Protein AF-B1INL5-F1 (afdb_monomer_lite)

Structure (mmCIF, N/CA/C/O backbone):
data_AF-B1INL5-F1
#
_entry.id   AF-B1INL5-F1
#
loop_
_atom_site.group_PDB
_atom_site.id
_atom_site.type_symbol
_atom_site.label_atom_id
_atom_site.label_alt_id
_atom_site.label_comp_id
_atom_site.label_asym_id
_atom_site.label_entity_id
_atom_site.label_seq_id
_atom_site.pdbx_PDB_ins_code
_atom_site.Cartn_x
_atom_site.Cartn_y
_atom_site.Cartn_z
_atom_site.occupancy
_atom_site.B_iso_or_equiv
_atom_site.auth_seq_id
_atom_site.auth_comp_id
_atom_site.auth_asym_id
_atom_site.auth_atom_id
_atom_site.pdbx_PDB_model_num
ATOM 1 N N . MET A 1 1 ? -2.902 16.088 27.909 1.00 51.88 1 MET A N 1
ATOM 2 C CA . MET A 1 1 ? -2.556 15.223 29.059 1.00 51.88 1 MET A CA 1
ATOM 3 C C . MET A 1 1 ? -3.848 14.544 29.491 1.00 51.88 1 MET A C 1
ATOM 5 O O . MET A 1 1 ? -4.857 15.236 29.520 1.00 51.88 1 MET A O 1
ATOM 9 N N . LEU A 1 2 ? -3.865 13.225 29.703 1.00 62.09 2 LEU A N 1
ATOM 10 C CA . LEU A 1 2 ? -5.078 12.520 30.146 1.00 62.09 2 LEU A CA 1
ATOM 11 C C . LEU A 1 2 ? -5.473 13.025 31.541 1.00 62.09 2 LEU A C 1
ATOM 13 O O . LEU A 1 2 ? -4.634 13.053 32.436 1.00 62.09 2 LEU A O 1
ATOM 17 N N . GLU A 1 3 ? -6.723 13.448 31.720 1.00 76.69 3 GLU A N 1
ATOM 18 C CA . GLU A 1 3 ? -7.242 13.855 33.031 1.00 76.69 3 GLU A CA 1
ATOM 19 C C . GLU A 1 3 ? -7.276 12.652 33.993 1.00 76.69 3 GLU A C 1
ATOM 21 O O . GLU A 1 3 ? -7.579 11.534 33.572 1.00 76.69 3 GLU A O 1
ATOM 26 N N . GLY A 1 4 ? -7.015 12.868 35.290 1.00 75.94 4 GLY A N 1
ATOM 27 C CA . GLY A 1 4 ? -6.886 11.784 36.283 1.00 75.94 4 GLY A CA 1
ATOM 28 C C . GLY A 1 4 ? -8.079 10.817 36.323 1.00 75.94 4 GLY A C 1
ATOM 29 O O . GLY A 1 4 ? -7.891 9.604 36.299 1.00 75.94 4 GLY A O 1
ATOM 30 N N . LYS A 1 5 ? -9.311 11.340 36.236 1.00 77.94 5 LYS A N 1
ATOM 31 C CA . LYS A 1 5 ? -10.542 10.526 36.197 1.00 77.94 5 LYS A CA 1
ATOM 32 C C . LYS A 1 5 ? -10.656 9.643 34.950 1.00 77.94 5 LYS A C 1
ATOM 34 O O . LYS A 1 5 ? -11.259 8.575 34.997 1.00 77.94 5 LYS A O 1
ATOM 39 N N . VAL A 1 6 ? -10.106 10.081 33.816 1.00 81.44 6 VAL A N 1
ATOM 40 C CA . VAL A 1 6 ? -10.092 9.282 32.580 1.00 81.44 6 VAL A CA 1
ATOM 41 C C . VAL A 1 6 ? -9.088 8.141 32.713 1.00 81.44 6 VAL A C 1
ATOM 43 O O . VAL A 1 6 ? -9.384 7.021 32.307 1.00 81.44 6 VAL A O 1
ATOM 46 N N . LEU A 1 7 ? -7.926 8.403 33.318 1.00 81.94 7 LEU A N 1
ATOM 47 C CA . LEU A 1 7 ? -6.900 7.385 33.535 1.00 81.94 7 LEU A CA 1
ATOM 48 C C . LEU A 1 7 ? -7.406 6.256 34.443 1.00 81.94 7 LEU A C 1
ATOM 50 O O . LEU A 1 7 ? -7.228 5.089 34.107 1.00 81.94 7 LEU A O 1
ATOM 54 N N . GLU A 1 8 ? -8.092 6.593 35.538 1.00 84.44 8 GLU A N 1
ATOM 55 C CA . GLU A 1 8 ? -8.712 5.612 36.442 1.00 84.44 8 GLU A CA 1
ATOM 56 C C . GLU A 1 8 ? -9.705 4.705 35.707 1.00 84.44 8 GLU A C 1
ATOM 58 O O . GLU A 1 8 ? -9.645 3.483 35.837 1.00 84.44 8 GLU A O 1
ATOM 63 N N . LYS A 1 9 ? -10.572 5.289 34.867 1.00 84.12 9 LYS A N 1
ATOM 64 C CA . LYS A 1 9 ? -11.543 4.527 34.068 1.00 84.12 9 LYS A CA 1
ATOM 65 C C . LYS A 1 9 ? -10.888 3.593 33.046 1.00 84.12 9 LYS A C 1
ATOM 67 O O . LYS A 1 9 ? -11.460 2.557 32.713 1.00 84.12 9 LYS A O 1
ATOM 72 N N . LEU A 1 10 ? -9.726 3.969 32.513 1.00 87.94 10 LEU A N 1
ATOM 73 C CA . LEU A 1 10 ? -9.021 3.190 31.495 1.00 87.94 10 LEU A CA 1
ATOM 74 C C . LEU A 1 10 ? -8.056 2.161 32.080 1.00 87.94 10 LEU A C 1
ATOM 76 O O . LEU A 1 10 ? -7.690 1.234 31.365 1.00 87.94 10 LEU A O 1
ATOM 80 N N . TYR A 1 11 ? -7.652 2.296 33.344 1.00 87.12 11 TYR A N 1
ATOM 81 C CA . TYR A 1 11 ? -6.527 1.564 33.932 1.00 87.12 11 TYR A CA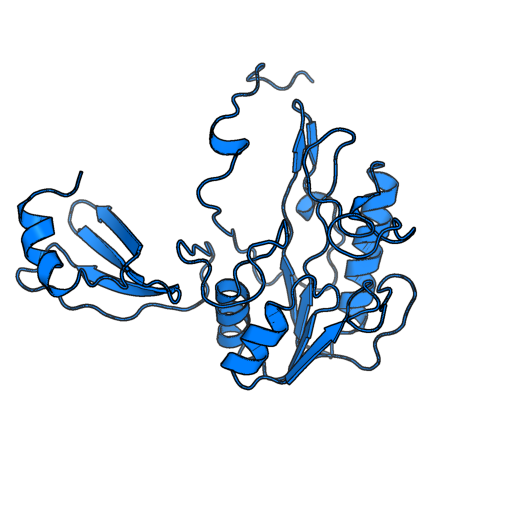 1
ATOM 82 C C . TYR A 1 11 ? -6.583 0.045 33.710 1.00 87.12 11 TYR A C 1
ATOM 84 O O . TYR A 1 11 ? -5.591 -0.551 33.300 1.00 87.12 11 TYR A O 1
ATOM 92 N N . SER A 1 12 ? -7.752 -0.578 33.885 1.00 85.31 12 SER A N 1
ATOM 93 C CA . SER A 1 12 ? -7.943 -2.024 33.680 1.00 85.31 12 SER A CA 1
ATOM 94 C C . SER A 1 12 ? -7.783 -2.487 32.225 1.00 85.31 12 SER A C 1
ATOM 96 O O . SER A 1 12 ? -7.596 -3.677 31.978 1.00 85.31 12 SER A O 1
ATOM 98 N N . TYR A 1 13 ? -7.837 -1.565 31.264 1.00 84.62 13 TYR A N 1
ATOM 99 C CA . TYR A 1 13 ? -7.710 -1.821 29.828 1.00 84.62 13 TYR A CA 1
ATOM 100 C C . TYR A 1 13 ? -6.319 -1.472 29.279 1.00 84.62 13 TYR A C 1
ATOM 102 O O . TYR A 1 13 ? -5.958 -1.915 28.185 1.00 84.62 13 TYR A O 1
ATOM 110 N N . LEU A 1 14 ? -5.517 -0.705 30.026 1.00 84.94 14 LEU A N 1
ATOM 111 C CA . LEU A 1 14 ? -4.169 -0.287 29.636 1.00 84.94 14 LEU A CA 1
ATOM 112 C C . LEU A 1 14 ? -3.147 -1.394 29.908 1.00 84.94 14 LEU A C 1
ATOM 114 O O . LEU A 1 14 ? -2.331 -1.333 30.825 1.00 84.94 14 LEU A O 1
ATOM 118 N N . THR A 1 15 ? -3.196 -2.433 29.080 1.00 85.44 15 THR A N 1
ATOM 119 C CA . THR A 1 15 ? -2.187 -3.497 29.076 1.00 85.44 15 THR A CA 1
ATOM 120 C C . THR A 1 15 ? -0.907 -3.047 28.364 1.00 85.44 15 THR A C 1
ATOM 122 O O . THR A 1 15 ? -0.915 -2.086 27.595 1.00 85.44 15 THR A O 1
ATOM 125 N N . LYS A 1 16 ? 0.193 -3.798 28.538 1.00 79.88 16 LYS A N 1
ATOM 126 C CA . LYS A 1 16 ? 1.457 -3.579 27.801 1.00 79.88 16 LYS A CA 1
ATOM 127 C C . LYS A 1 16 ? 1.313 -3.681 26.276 1.00 79.88 16 LYS A C 1
ATOM 129 O O . LYS A 1 16 ? 2.222 -3.283 25.555 1.00 79.88 16 LYS A O 1
ATOM 134 N N . ASP A 1 17 ? 0.202 -4.234 25.793 1.00 89.50 17 ASP A N 1
ATOM 135 C CA . ASP A 1 17 ? -0.059 -4.390 24.369 1.00 89.50 17 ASP A CA 1
ATOM 136 C C . ASP A 1 17 ? -0.747 -3.172 23.746 1.00 89.50 17 ASP A C 1
ATOM 138 O O . ASP A 1 17 ? -0.731 -3.066 22.519 1.00 89.50 17 ASP A O 1
ATOM 142 N N . ILE A 1 18 ? -1.323 -2.259 24.541 1.00 92.12 18 ILE A N 1
ATOM 143 C CA . ILE A 1 18 ? -1.895 -0.999 24.047 1.00 92.12 18 ILE A CA 1
ATOM 144 C C . ILE A 1 18 ? -0.766 -0.003 23.799 1.00 92.12 18 ILE A C 1
ATOM 146 O O . ILE A 1 18 ? -0.027 0.352 24.713 1.00 92.12 18 ILE A O 1
ATOM 150 N N . ILE A 1 19 ? -0.643 0.454 22.553 1.00 91.38 19 ILE A N 1
ATOM 151 C CA . ILE A 1 19 ? 0.441 1.349 22.124 1.00 91.38 19 ILE A CA 1
ATOM 152 C C . ILE A 1 19 ? -0.048 2.743 21.735 1.00 91.38 19 ILE A C 1
ATOM 154 O O . ILE A 1 19 ? 0.769 3.644 21.561 1.00 91.38 19 ILE A O 1
ATOM 158 N N . ASN A 1 20 ? -1.360 2.924 21.586 1.00 92.06 20 ASN A N 1
ATOM 159 C CA . ASN A 1 20 ? -1.961 4.210 21.267 1.00 92.06 20 ASN A CA 1
ATOM 160 C C . ASN A 1 20 ? -3.329 4.361 21.937 1.00 92.06 20 ASN A C 1
ATOM 162 O O . ASN A 1 20 ? -4.107 3.407 22.024 1.00 92.06 20 ASN A O 1
ATOM 166 N N . ILE A 1 21 ? -3.587 5.581 22.404 1.00 92.25 21 ILE A N 1
ATOM 167 C CA . ILE A 1 21 ? -4.835 6.020 23.020 1.00 92.25 21 ILE A CA 1
ATOM 168 C C . ILE A 1 21 ? -5.212 7.322 22.321 1.00 92.25 21 ILE A C 1
ATOM 170 O O . ILE A 1 21 ? -4.536 8.335 22.497 1.00 92.25 21 ILE A O 1
ATOM 174 N N . ASP A 1 22 ? -6.289 7.296 21.548 1.00 90.88 22 ASP A N 1
ATOM 175 C CA . ASP A 1 22 ? -6.850 8.486 20.913 1.00 90.88 22 ASP A CA 1
ATOM 176 C C . ASP A 1 22 ? -8.172 8.844 21.593 1.00 90.88 22 ASP A C 1
ATOM 178 O O . ASP A 1 22 ? -9.023 7.977 21.799 1.00 90.88 22 ASP A O 1
ATOM 182 N N . ILE A 1 23 ? -8.343 10.109 21.973 1.00 91.12 23 ILE A N 1
ATOM 183 C CA . ILE A 1 23 ? -9.573 10.600 22.599 1.00 91.12 23 ILE A CA 1
ATOM 184 C C . ILE A 1 23 ? -10.181 11.666 21.710 1.00 91.12 23 ILE A C 1
ATOM 186 O O . ILE A 1 23 ? -9.558 12.689 21.428 1.00 91.12 23 ILE A O 1
ATOM 190 N N . LYS A 1 24 ? -11.440 11.447 21.344 1.00 90.25 24 LYS A N 1
ATOM 191 C CA . LYS A 1 24 ? -12.227 12.376 20.539 1.00 90.25 24 LYS A CA 1
ATOM 192 C C . LYS A 1 24 ? -13.332 12.960 21.395 1.00 90.25 24 LYS A C 1
ATOM 194 O O . LYS A 1 24 ? -14.191 12.232 21.890 1.00 90.25 24 LYS A O 1
ATOM 199 N N . ASP A 1 25 ? -13.283 14.271 21.585 1.00 90.44 25 ASP A N 1
ATOM 200 C CA . ASP A 1 25 ? -14.282 15.015 22.339 1.00 90.44 25 ASP A CA 1
ATOM 201 C C . ASP A 1 25 ? -15.229 15.729 21.372 1.00 90.44 25 ASP A C 1
ATOM 203 O O . ASP A 1 25 ? -14.822 16.602 20.607 1.00 90.44 25 ASP A O 1
ATOM 207 N N . TYR A 1 26 ? -16.493 15.323 21.393 1.00 89.88 26 TYR A N 1
ATOM 208 C CA . TYR A 1 26 ? -17.575 15.901 20.598 1.00 89.88 26 TYR A CA 1
ATOM 209 C C . TYR A 1 26 ? -18.497 16.774 21.468 1.00 89.88 26 TYR A C 1
ATOM 211 O O . TYR A 1 26 ? -19.654 17.019 21.117 1.00 89.88 26 TYR A O 1
ATOM 219 N N . GLY A 1 27 ? -18.034 17.191 22.650 1.00 88.56 27 GLY A N 1
ATOM 220 C CA . GLY A 1 27 ? -18.779 17.978 23.629 1.00 88.56 27 GLY A CA 1
ATOM 221 C C . GLY A 1 27 ? -19.768 17.140 24.438 1.00 88.56 27 GLY A C 1
ATOM 222 O O . GLY A 1 27 ? -19.611 16.982 25.643 1.00 88.56 27 GLY A O 1
ATOM 223 N N . ARG A 1 28 ? -20.801 16.580 23.789 1.00 88.12 28 ARG A N 1
ATOM 224 C CA . ARG A 1 28 ? -21.813 15.725 24.458 1.00 88.12 28 ARG A CA 1
ATOM 225 C C . ARG A 1 28 ? -21.389 14.266 24.595 1.00 88.12 28 ARG A C 1
ATOM 227 O O . ARG A 1 28 ? -21.970 13.533 25.386 1.00 88.12 28 ARG A O 1
ATOM 234 N N . LYS A 1 29 ? -20.418 13.846 23.789 1.00 90.44 29 LYS A N 1
ATOM 235 C CA . LYS A 1 29 ? -19.875 12.492 23.757 1.00 90.44 29 LYS A CA 1
ATOM 236 C C . LYS A 1 29 ? -18.363 12.583 23.718 1.00 90.44 29 LYS A C 1
ATOM 238 O O . LYS A 1 29 ? -17.818 13.399 22.980 1.00 90.44 29 LYS A O 1
ATOM 243 N N . LYS A 1 30 ? -17.699 11.720 24.473 1.00 92.25 30 LYS A N 1
ATOM 244 C CA . LYS A 1 30 ? -16.247 11.616 24.503 1.00 92.25 30 LYS A CA 1
ATOM 245 C C . LYS A 1 30 ? -15.887 10.165 24.252 1.00 92.25 30 LYS A C 1
ATOM 247 O O . LYS A 1 30 ? -16.224 9.297 25.048 1.00 92.25 30 LYS A O 1
ATOM 252 N N . GLU A 1 31 ? -15.260 9.893 23.122 1.00 94.25 31 GLU A N 1
ATOM 253 C CA . GLU A 1 31 ? -14.873 8.543 22.726 1.00 94.25 31 GLU A CA 1
ATOM 254 C C . GLU A 1 31 ? -13.392 8.324 22.994 1.00 94.25 31 GLU A C 1
ATOM 256 O O . GLU A 1 31 ? -12.579 9.240 22.864 1.00 94.25 31 GLU A O 1
ATOM 261 N N . VAL A 1 32 ? -13.048 7.091 23.340 1.00 93.88 32 VAL A N 1
ATOM 262 C CA . VAL A 1 32 ? -11.670 6.620 23.444 1.00 93.88 32 VAL A CA 1
ATOM 263 C C . VAL A 1 32 ? -11.465 5.482 22.459 1.00 93.88 32 VAL A C 1
ATOM 265 O O . VAL A 1 32 ? -12.274 4.557 22.390 1.00 93.88 32 VAL A O 1
ATOM 268 N N . ILE A 1 33 ? -10.377 5.546 21.704 1.00 93.69 33 ILE A N 1
ATOM 269 C CA . ILE A 1 33 ? -9.904 4.472 20.841 1.00 93.69 33 ILE A CA 1
ATOM 270 C C . ILE A 1 33 ? -8.592 3.963 21.423 1.00 93.69 33 ILE A C 1
ATOM 272 O O . ILE A 1 33 ? -7.622 4.710 21.540 1.00 93.69 33 ILE A O 1
ATOM 276 N N . LEU A 1 34 ? -8.570 2.682 21.774 1.00 94.31 34 LEU A N 1
ATOM 277 C CA . LEU A 1 34 ? -7.360 1.963 22.152 1.00 94.31 34 LEU A CA 1
ATOM 278 C C . LEU A 1 34 ? -6.885 1.151 20.951 1.00 94.31 34 LEU A C 1
ATOM 280 O O . LEU A 1 34 ? -7.674 0.406 20.369 1.00 94.31 34 LEU A O 1
ATOM 284 N N . GLU A 1 35 ? -5.610 1.267 20.595 1.00 93.69 35 GLU A N 1
ATOM 285 C CA . GLU A 1 35 ? -4.990 0.461 19.541 1.00 93.69 35 GLU A CA 1
ATOM 286 C C . GLU A 1 35 ? -3.855 -0.381 20.124 1.00 93.69 35 GLU A C 1
ATOM 288 O O . GLU A 1 35 ? -2.957 0.129 20.805 1.00 93.69 35 GLU A O 1
ATOM 293 N N . ASN A 1 36 ? -3.907 -1.689 19.867 1.00 93.00 36 ASN A N 1
ATOM 294 C CA . ASN A 1 36 ? -2.878 -2.616 20.321 1.00 93.00 36 ASN A CA 1
ATOM 295 C C . ASN A 1 36 ? -1.713 -2.724 19.318 1.00 93.00 36 ASN A C 1
ATOM 297 O O . ASN A 1 36 ? -1.802 -2.291 18.170 1.00 93.00 36 ASN A O 1
ATOM 301 N N . LYS A 1 37 ? -0.615 -3.372 19.718 1.00 91.06 37 LYS A N 1
ATOM 302 C CA . LYS A 1 37 ? 0.564 -3.621 18.862 1.00 91.06 37 LYS A CA 1
ATOM 303 C C . LYS A 1 37 ? 0.267 -4.375 17.556 1.00 91.06 37 LYS A C 1
ATOM 305 O O . LYS A 1 37 ? 1.048 -4.300 16.609 1.00 91.06 37 LYS A O 1
ATOM 310 N N . MET A 1 38 ? -0.845 -5.110 17.508 1.00 89.56 38 MET A N 1
ATOM 311 C CA . MET A 1 38 ? -1.313 -5.843 16.330 1.00 89.56 38 MET A CA 1
ATOM 312 C C . MET A 1 38 ? -2.158 -4.977 15.389 1.00 89.56 38 MET A C 1
ATOM 314 O O . MET A 1 38 ? -2.463 -5.433 14.291 1.00 89.56 38 MET A O 1
ATOM 318 N N . GLY A 1 39 ? -2.504 -3.750 15.788 1.00 90.06 39 GLY A N 1
ATOM 319 C CA . GLY A 1 39 ? -3.360 -2.833 15.040 1.00 90.06 39 GLY A CA 1
ATOM 320 C C . GLY A 1 39 ? -4.856 -3.032 15.260 1.00 90.06 39 GLY A C 1
ATOM 321 O O . GLY A 1 39 ? -5.654 -2.397 14.572 1.00 90.06 39 GLY A O 1
ATOM 322 N N . ASP A 1 40 ? -5.262 -3.901 16.191 1.00 91.38 40 ASP A N 1
ATOM 323 C CA . ASP A 1 40 ? -6.670 -3.999 16.564 1.00 91.38 40 ASP A CA 1
ATOM 324 C C . ASP A 1 40 ? -7.077 -2.746 17.331 1.00 91.38 40 ASP A C 1
ATOM 326 O O . ASP A 1 40 ? -6.391 -2.328 18.269 1.00 91.38 40 ASP A O 1
ATOM 330 N N . LYS A 1 41 ? -8.226 -2.186 16.952 1.00 93.12 41 LYS A N 1
ATOM 331 C CA . LYS A 1 41 ? -8.786 -0.994 17.576 1.00 93.12 41 LYS A CA 1
ATOM 332 C C . LYS A 1 41 ? -10.031 -1.331 18.368 1.00 93.12 41 LYS A C 1
ATOM 334 O O . LYS A 1 41 ? -10.878 -2.107 17.923 1.00 93.12 41 LYS A O 1
ATOM 339 N N . PHE A 1 42 ? -10.166 -0.690 19.515 1.00 93.69 42 PHE A N 1
ATOM 340 C CA . PHE A 1 42 ? -11.302 -0.841 20.408 1.00 93.69 42 PHE A CA 1
ATOM 341 C C . PHE A 1 42 ? -11.838 0.537 20.760 1.00 93.69 42 PHE A C 1
ATOM 343 O O . PHE A 1 42 ? -11.085 1.375 21.249 1.00 93.69 42 PHE A O 1
ATOM 350 N N . ILE A 1 43 ? -13.125 0.766 20.509 1.00 94.69 43 ILE A N 1
ATOM 351 C CA . ILE A 1 43 ? -13.792 2.025 20.841 1.00 94.69 43 ILE A CA 1
ATOM 352 C C . ILE A 1 43 ? -14.605 1.870 22.124 1.00 94.69 43 ILE A C 1
ATOM 354 O O . ILE A 1 43 ? -15.283 0.855 22.307 1.00 94.69 43 ILE A O 1
ATOM 358 N N . GLY A 1 44 ? -14.538 2.876 22.987 1.00 94.12 44 GLY A N 1
ATOM 359 C CA . GLY A 1 44 ? -15.342 3.004 24.199 1.00 94.12 44 GLY A CA 1
ATOM 360 C C . GLY A 1 44 ? -15.893 4.422 24.352 1.00 94.12 44 GLY A C 1
ATOM 361 O O . GLY A 1 44 ? -15.378 5.367 23.753 1.00 94.12 44 GLY A O 1
ATOM 362 N N . ASP A 1 45 ? -16.943 4.571 25.160 1.00 94.12 45 ASP A N 1
ATOM 363 C CA . ASP A 1 45 ? -17.557 5.864 25.482 1.00 94.12 45 ASP A CA 1
ATOM 364 C C . ASP A 1 45 ? -17.182 6.290 26.907 1.00 94.12 45 ASP A C 1
ATOM 366 O O . ASP A 1 45 ? -17.595 5.673 27.888 1.00 94.12 45 ASP A O 1
ATOM 370 N N . LEU A 1 46 ? -16.385 7.351 27.023 1.00 91.56 46 LEU A N 1
ATOM 371 C CA . LEU A 1 46 ? -15.907 7.897 28.294 1.00 91.56 46 LEU A CA 1
ATOM 372 C C . LEU A 1 46 ? -17.001 8.630 29.081 1.00 91.56 46 LEU A C 1
ATOM 374 O O . LEU A 1 46 ? -16.819 8.868 30.282 1.00 91.56 46 LEU A O 1
ATOM 378 N N . THR A 1 47 ? -18.118 8.989 28.439 1.00 90.62 47 THR A N 1
ATOM 379 C CA . THR A 1 47 ? -19.248 9.645 29.120 1.00 90.62 47 THR A CA 1
ATOM 380 C C . THR A 1 47 ? -20.057 8.678 29.971 1.00 90.62 47 THR A C 1
ATOM 382 O O . THR A 1 47 ? -20.691 9.096 30.936 1.00 90.62 47 THR A O 1
ATOM 385 N N . GLN A 1 48 ? -19.976 7.379 29.678 1.00 89.00 48 GLN A N 1
ATOM 386 C CA . GLN A 1 48 ? -20.616 6.340 30.474 1.00 89.00 48 GLN A CA 1
ATOM 387 C C . GLN A 1 48 ? -19.881 6.136 31.807 1.00 89.00 48 GLN A C 1
ATOM 389 O O . GLN A 1 48 ? -18.654 6.261 31.899 1.00 89.00 48 GLN A O 1
ATOM 394 N N . GLU A 1 49 ? -20.624 5.805 32.866 1.00 85.38 49 GLU A N 1
ATOM 395 C CA . GLU A 1 49 ? -20.037 5.459 34.169 1.00 85.38 49 GLU A CA 1
ATOM 396 C C . GLU A 1 49 ? -19.144 4.219 34.073 1.00 85.38 49 GLU A C 1
ATOM 398 O O . GLU A 1 49 ? -18.029 4.214 34.592 1.00 85.38 49 GLU A O 1
ATOM 403 N N . ARG A 1 50 ? -19.610 3.195 33.348 1.00 86.25 50 ARG A N 1
ATOM 404 C CA . ARG A 1 50 ? -18.860 1.975 33.040 1.00 86.25 50 ARG A CA 1
ATOM 405 C C . ARG A 1 50 ? -18.588 1.909 31.547 1.00 86.25 50 ARG A C 1
ATOM 407 O O . ARG A 1 50 ? -19.520 1.884 30.752 1.00 86.25 50 ARG A O 1
ATOM 414 N N . ILE A 1 51 ? -17.313 1.849 31.181 1.00 89.19 51 ILE A N 1
ATOM 415 C CA . ILE A 1 51 ? -16.903 1.754 29.781 1.00 89.19 51 ILE A CA 1
ATOM 416 C C . ILE A 1 51 ? -16.982 0.294 29.343 1.00 89.19 51 ILE A C 1
ATOM 418 O O . ILE A 1 51 ? -16.423 -0.583 30.003 1.00 89.19 51 ILE A O 1
ATOM 422 N N . SER A 1 52 ? -17.622 0.054 28.202 1.00 89.31 52 SER A N 1
ATOM 423 C CA . SER A 1 52 ? -17.481 -1.185 27.441 1.00 89.31 52 SER A CA 1
ATOM 424 C C . SER A 1 52 ? -16.725 -0.902 26.147 1.00 89.31 52 SER A C 1
ATOM 426 O O . SER A 1 52 ? -16.898 0.153 25.535 1.00 89.31 52 SER A O 1
ATOM 428 N N . PHE A 1 53 ? -15.867 -1.837 25.746 1.00 92.81 53 PHE A N 1
ATOM 429 C CA . PHE A 1 53 ? -15.079 -1.713 24.527 1.00 92.81 53 PHE A CA 1
ATOM 430 C C . PHE A 1 53 ? -15.622 -2.620 23.436 1.00 92.81 53 PHE A C 1
ATOM 432 O O . PHE A 1 53 ? -15.810 -3.821 23.636 1.00 92.81 53 PHE A O 1
ATOM 439 N N . LYS A 1 54 ? -15.815 -2.050 22.248 1.00 93.12 54 LYS A N 1
ATOM 440 C CA . LYS A 1 54 ? -16.157 -2.795 21.037 1.00 93.12 54 LYS A CA 1
ATOM 441 C C . LYS A 1 54 ? -14.978 -2.766 20.079 1.00 93.12 54 LYS A C 1
ATOM 443 O O . LYS A 1 54 ? -14.450 -1.695 19.783 1.00 93.12 54 LYS A O 1
ATOM 448 N N . LYS A 1 55 ? -14.605 -3.929 19.542 1.00 91.50 55 LYS A N 1
ATOM 449 C CA . LYS A 1 55 ? -13.637 -3.995 18.445 1.00 91.50 55 LYS A CA 1
ATOM 450 C C . LYS A 1 55 ? -14.199 -3.264 17.225 1.00 91.50 55 LYS A C 1
ATOM 452 O O . LYS A 1 55 ? -15.315 -3.547 16.787 1.00 91.50 55 LYS A O 1
ATOM 457 N N . VAL A 1 56 ? -13.423 -2.338 16.683 1.00 88.31 56 VAL A N 1
ATOM 458 C CA . VAL A 1 56 ? -13.724 -1.630 15.440 1.00 88.31 56 VAL A CA 1
ATOM 459 C C . VAL A 1 56 ? -12.688 -1.998 14.393 1.00 88.31 56 VAL A C 1
ATOM 461 O O . VAL A 1 56 ? -11.527 -2.264 14.696 1.00 88.31 56 VAL A O 1
ATOM 464 N N . GLY A 1 57 ? -13.129 -2.045 13.147 1.00 82.31 57 GLY A N 1
ATOM 465 C CA . GLY A 1 57 ? -12.291 -2.386 12.013 1.00 82.31 57 GLY A CA 1
ATOM 466 C C . GLY A 1 57 ? -13.014 -2.068 10.719 1.00 82.31 57 GLY A C 1
ATOM 467 O O . GLY A 1 57 ? -14.154 -1.599 10.735 1.00 82.31 57 GLY A O 1
ATOM 468 N N . GLY A 1 58 ? -12.344 -2.352 9.611 1.00 81.44 58 GLY A N 1
ATOM 469 C CA . GLY A 1 58 ? -12.848 -2.050 8.284 1.00 81.44 58 GLY A CA 1
ATOM 470 C C . GLY A 1 58 ? -12.273 -0.758 7.720 1.00 81.44 58 GLY A C 1
ATOM 471 O O . GLY A 1 58 ? -11.820 0.141 8.431 1.00 81.44 58 GLY A O 1
ATOM 472 N N . LEU A 1 59 ? -12.289 -0.712 6.395 1.00 88.44 59 LEU A N 1
ATOM 473 C CA . LEU A 1 59 ? -11.743 0.372 5.604 1.00 88.44 59 LEU A CA 1
ATOM 474 C C . LEU A 1 59 ? -12.679 1.586 5.635 1.00 88.44 59 LEU A C 1
ATOM 476 O O . LEU A 1 59 ? -13.878 1.460 5.389 1.00 88.44 59 LEU A O 1
ATOM 480 N N . THR A 1 60 ? -12.125 2.764 5.908 1.00 87.81 60 THR A N 1
ATOM 481 C CA . THR A 1 60 ? -12.823 4.054 5.814 1.00 87.81 60 THR A CA 1
ATOM 482 C C . THR A 1 60 ? -12.106 4.953 4.802 1.00 87.81 60 THR A C 1
ATOM 484 O O . THR A 1 60 ? -11.053 4.593 4.274 1.00 87.81 60 THR A O 1
ATOM 487 N N . SER A 1 61 ? -12.649 6.143 4.530 1.00 88.25 61 SER A N 1
ATOM 488 C CA . SER A 1 61 ? -11.994 7.136 3.663 1.00 88.25 61 SER A CA 1
ATOM 489 C C . SER A 1 61 ? -10.673 7.674 4.233 1.00 88.25 61 SER A C 1
ATOM 491 O O . SER A 1 61 ? -9.859 8.204 3.477 1.00 88.25 61 SER A O 1
ATOM 493 N N . ILE A 1 62 ? -10.430 7.513 5.540 1.00 90.69 62 ILE A N 1
ATOM 494 C CA . ILE A 1 62 ? -9.166 7.858 6.200 1.00 90.69 62 ILE A CA 1
ATOM 495 C C . ILE A 1 62 ? -8.618 6.612 6.894 1.00 90.69 62 ILE A C 1
ATOM 497 O O . ILE A 1 62 ? -9.054 6.235 7.983 1.00 90.69 62 ILE A O 1
ATOM 501 N N . ALA A 1 63 ? -7.621 5.991 6.273 1.00 91.62 63 ALA A N 1
ATOM 502 C CA . ALA A 1 63 ? -6.935 4.844 6.840 1.00 91.62 63 ALA A CA 1
ATOM 503 C C . ALA A 1 63 ? -5.809 5.314 7.767 1.00 91.62 63 ALA A C 1
ATOM 505 O O . ALA A 1 63 ? -4.860 5.984 7.355 1.00 91.62 63 ALA A O 1
ATOM 506 N N . GLU A 1 64 ? -5.909 4.950 9.035 1.00 89.75 64 GLU A N 1
ATOM 507 C CA . GLU A 1 64 ? -5.022 5.423 10.090 1.00 89.75 64 GLU A CA 1
ATOM 508 C C . GLU A 1 64 ? -4.553 4.221 10.909 1.00 89.75 64 GLU A C 1
ATOM 510 O O . GLU A 1 64 ? -5.385 3.481 11.411 1.00 89.75 64 GLU A O 1
ATOM 515 N N . TYR A 1 65 ? -3.246 3.993 11.032 1.00 89.69 65 TYR A N 1
ATOM 516 C CA . TYR A 1 65 ? -2.696 2.886 11.825 1.00 89.69 65 TYR A CA 1
ATOM 517 C C . TYR A 1 65 ? -1.500 3.398 12.611 1.00 89.69 65 TYR A C 1
ATOM 519 O O . TYR A 1 65 ? -0.470 3.717 12.005 1.00 89.69 65 TYR A O 1
ATOM 527 N N . PHE A 1 66 ? -1.642 3.534 13.928 1.00 88.81 66 PHE A N 1
ATOM 528 C CA . PHE A 1 66 ? -0.501 3.879 14.768 1.00 88.81 66 PHE A CA 1
ATOM 529 C C . PHE A 1 66 ? 0.439 2.677 14.865 1.00 88.81 66 PHE A C 1
ATOM 531 O O . PHE A 1 66 ? 1.661 2.809 14.768 1.00 88.81 66 PHE A O 1
ATOM 538 N N . ALA A 1 67 ? -0.135 1.477 14.970 1.00 88.38 67 ALA A N 1
ATOM 539 C CA . ALA A 1 67 ? 0.608 0.241 14.846 1.00 88.38 67 ALA A CA 1
ATOM 540 C C . ALA A 1 67 ? 1.076 0.034 13.400 1.00 88.38 67 ALA A C 1
ATOM 542 O O . ALA A 1 67 ? 0.313 0.123 12.437 1.00 88.38 67 ALA A O 1
ATOM 543 N N . ARG A 1 68 ? 2.337 -0.371 13.239 1.00 81.12 68 ARG A N 1
ATOM 544 C CA . ARG A 1 68 ? 2.817 -0.924 11.962 1.00 81.12 68 ARG A CA 1
ATOM 545 C C . ARG A 1 68 ? 2.273 -2.339 11.710 1.00 81.12 68 ARG A C 1
ATOM 547 O O . ARG A 1 68 ? 2.216 -2.788 10.568 1.00 81.12 68 ARG A O 1
ATOM 554 N N . GLY A 1 69 ? 1.895 -3.041 12.779 1.00 86.00 69 GLY A N 1
ATOM 555 C CA . GLY A 1 69 ? 1.575 -4.463 12.749 1.00 86.00 69 GLY A CA 1
ATOM 556 C C . GLY A 1 69 ? 2.812 -5.344 12.536 1.00 86.00 69 GLY A C 1
ATOM 557 O O . GLY A 1 69 ? 3.953 -4.877 12.530 1.00 86.00 69 GLY A O 1
ATOM 558 N N . LYS A 1 70 ? 2.566 -6.645 12.353 1.00 90.12 70 LYS A N 1
ATOM 559 C CA . LYS A 1 70 ? 3.594 -7.699 12.267 1.00 90.12 70 LYS A CA 1
ATOM 560 C C . LYS A 1 70 ? 4.148 -7.971 10.857 1.00 90.12 70 LYS A C 1
ATOM 562 O O . LYS A 1 70 ? 4.911 -8.912 10.695 1.00 90.12 70 LYS A O 1
ATOM 567 N N . TYR A 1 71 ? 3.724 -7.212 9.846 1.00 93.19 71 TYR A N 1
ATOM 568 C CA . TYR A 1 71 ? 3.948 -7.541 8.430 1.00 93.19 71 TYR A CA 1
ATOM 569 C C . TYR A 1 71 ? 5.158 -6.811 7.835 1.00 93.19 71 TYR A C 1
ATOM 571 O O . TYR A 1 71 ? 5.362 -5.622 8.105 1.00 93.19 71 TYR A O 1
ATOM 579 N N . GLY A 1 72 ? 5.914 -7.487 6.971 1.00 90.19 72 GLY A N 1
ATOM 580 C CA . GLY A 1 72 ? 7.050 -6.942 6.229 1.00 90.19 72 GLY A CA 1
ATOM 581 C C . GLY A 1 72 ? 8.196 -6.429 7.106 1.00 90.19 72 GLY A C 1
ATOM 582 O O . GLY A 1 72 ? 8.126 -6.407 8.336 1.00 90.19 72 GLY A O 1
ATOM 583 N N . SER A 1 73 ? 9.249 -5.907 6.476 1.00 89.00 73 SER A N 1
ATOM 584 C CA . SER A 1 73 ? 10.450 -5.448 7.195 1.00 89.00 73 SER A CA 1
ATOM 585 C C . SER A 1 73 ? 10.426 -3.954 7.524 1.00 89.00 73 SER A C 1
ATOM 587 O O . SER A 1 73 ? 10.157 -3.119 6.657 1.00 89.00 73 SER A O 1
ATOM 589 N N . ASN A 1 74 ? 10.729 -3.584 8.772 1.00 84.00 74 ASN A N 1
ATOM 590 C CA . ASN A 1 74 ? 10.869 -2.179 9.180 1.00 84.00 74 ASN A CA 1
ATOM 591 C C . ASN A 1 74 ? 12.139 -1.514 8.619 1.00 84.00 74 ASN A C 1
ATOM 593 O O . ASN A 1 74 ? 12.195 -0.289 8.554 1.00 84.00 74 ASN A O 1
ATOM 597 N N . SER A 1 75 ? 13.121 -2.304 8.180 1.00 88.88 75 SER A N 1
ATOM 598 C CA . SER A 1 75 ? 14.335 -1.806 7.531 1.00 88.88 75 SER A CA 1
ATOM 599 C C . SER A 1 75 ? 14.119 -1.431 6.064 1.00 88.88 75 SER A C 1
ATOM 601 O O . SER A 1 75 ? 14.912 -0.668 5.513 1.00 88.88 75 SER A O 1
ATOM 603 N N . TRP A 1 76 ? 13.041 -1.920 5.437 1.00 90.81 76 TRP A N 1
ATOM 604 C CA . TRP A 1 76 ? 12.706 -1.572 4.060 1.00 90.81 76 TRP A CA 1
ATOM 605 C C . TRP A 1 76 ? 12.073 -0.186 3.999 1.00 90.81 76 TRP A C 1
ATOM 607 O O . TRP A 1 76 ? 10.946 0.036 4.463 1.00 90.81 76 TRP A O 1
ATOM 617 N N . ARG A 1 77 ? 12.800 0.774 3.429 1.00 89.81 77 ARG A N 1
ATOM 618 C CA . ARG A 1 77 ? 12.328 2.160 3.341 1.00 89.81 77 ARG A CA 1
ATOM 619 C C . ARG A 1 77 ? 11.101 2.253 2.437 1.00 89.81 77 ARG A C 1
ATOM 621 O O . ARG A 1 77 ? 11.056 1.636 1.385 1.00 89.81 77 ARG A O 1
ATOM 628 N N . GLY A 1 78 ? 10.118 3.055 2.842 1.00 84.06 78 GLY A N 1
ATOM 629 C CA . GLY A 1 78 ? 8.884 3.249 2.074 1.00 84.06 78 GLY A CA 1
ATOM 630 C C . GLY A 1 78 ? 7.852 2.127 2.221 1.00 84.06 78 GLY A C 1
ATOM 631 O O . GLY A 1 78 ? 6.790 2.233 1.623 1.00 84.06 78 GLY A O 1
ATOM 632 N N . ASN A 1 79 ? 8.114 1.094 3.034 1.00 86.88 79 ASN A N 1
ATOM 633 C CA . ASN A 1 79 ? 7.156 0.009 3.235 1.00 86.88 79 ASN A CA 1
ATOM 634 C C . ASN A 1 79 ? 5.835 0.505 3.850 1.00 86.88 79 ASN A C 1
ATOM 636 O O . ASN A 1 79 ? 5.835 1.280 4.812 1.00 86.88 79 ASN A O 1
ATOM 640 N N . CYS A 1 80 ? 4.707 0.008 3.343 1.00 88.69 80 CYS A N 1
ATOM 641 C CA . CYS A 1 80 ? 3.392 0.293 3.910 1.00 88.69 80 CYS A CA 1
ATOM 642 C C . CYS A 1 80 ? 3.046 -0.660 5.071 1.00 88.69 80 CYS A C 1
ATOM 644 O O . CYS A 1 80 ? 3.629 -1.733 5.215 1.00 88.69 80 CYS A O 1
ATOM 646 N N . SER A 1 81 ? 2.100 -0.260 5.930 1.00 90.69 81 SER A N 1
ATOM 647 C CA . SER A 1 81 ? 1.580 -1.151 6.974 1.00 90.69 81 SER A CA 1
ATOM 648 C C . SER A 1 81 ? 0.721 -2.236 6.329 1.00 90.69 81 SER A C 1
ATOM 650 O O . SER A 1 81 ? -0.221 -1.920 5.600 1.00 90.69 81 SER A O 1
ATOM 652 N N . GLY A 1 82 ? 0.994 -3.506 6.642 1.00 94.31 82 GLY A N 1
ATOM 653 C CA . GLY A 1 82 ? 0.170 -4.621 6.165 1.00 94.31 82 GLY A CA 1
ATOM 654 C C . GLY A 1 82 ? -1.270 -4.584 6.688 1.00 94.31 82 GLY A C 1
ATOM 655 O O . GLY A 1 82 ? -2.136 -5.240 6.120 1.00 94.31 82 GLY A O 1
ATOM 656 N N . LEU A 1 83 ? -1.563 -3.770 7.709 1.00 94.44 83 LEU A N 1
ATOM 657 C CA . LEU A 1 83 ? -2.932 -3.541 8.180 1.00 94.44 83 LEU A CA 1
ATOM 658 C C . LEU A 1 83 ? -3.809 -2.878 7.113 1.00 94.44 83 LEU A C 1
ATOM 660 O O . LEU A 1 83 ? -4.965 -3.258 6.967 1.00 94.44 83 LEU A O 1
ATOM 664 N N . LEU A 1 84 ? -3.243 -1.967 6.310 1.00 94.75 84 LEU A N 1
ATOM 665 C CA . LEU A 1 84 ? -3.964 -1.362 5.188 1.00 94.75 84 LEU A CA 1
ATOM 666 C C . LEU A 1 84 ? -4.314 -2.408 4.128 1.00 94.75 84 LEU A C 1
ATOM 668 O O . LEU A 1 84 ? -5.451 -2.471 3.671 1.00 94.75 84 LEU A O 1
ATOM 672 N N . ILE A 1 85 ? -3.342 -3.248 3.762 1.00 96.25 85 ILE A N 1
ATOM 673 C CA . ILE A 1 85 ? -3.556 -4.335 2.799 1.00 96.25 85 ILE A CA 1
ATOM 674 C C . ILE A 1 85 ? -4.638 -5.281 3.335 1.00 96.25 85 ILE A C 1
ATOM 676 O O . ILE A 1 85 ? -5.578 -5.609 2.617 1.00 96.25 85 ILE A O 1
ATOM 680 N N . LYS A 1 86 ? -4.552 -5.663 4.615 1.00 95.62 86 LYS A N 1
ATOM 681 C CA . LYS A 1 86 ? -5.532 -6.522 5.287 1.00 95.62 86 LYS A CA 1
ATOM 682 C C . LYS A 1 86 ? -6.945 -5.941 5.232 1.00 95.62 86 LYS A C 1
ATOM 684 O O . LYS A 1 86 ? -7.858 -6.649 4.815 1.00 95.62 86 LYS A O 1
ATOM 689 N N . ASP A 1 87 ? -7.124 -4.674 5.598 1.00 95.44 87 ASP A N 1
ATOM 690 C CA . ASP A 1 87 ? -8.439 -4.024 5.575 1.00 95.44 87 ASP A CA 1
ATOM 691 C C . ASP A 1 87 ? -9.010 -3.930 4.156 1.00 95.44 87 ASP A C 1
ATOM 693 O O . ASP A 1 87 ? -10.199 -4.183 3.965 1.00 95.44 87 ASP A O 1
ATOM 697 N N . ILE A 1 88 ? -8.177 -3.633 3.153 1.00 96.75 88 ILE A N 1
ATOM 698 C CA . ILE A 1 88 ? -8.590 -3.602 1.742 1.00 96.75 88 ILE A CA 1
ATOM 699 C C . ILE A 1 88 ? -9.052 -4.989 1.275 1.00 96.75 88 ILE A C 1
ATOM 701 O O . ILE A 1 88 ? -10.146 -5.114 0.722 1.00 96.75 88 ILE A O 1
ATOM 705 N N . LEU A 1 89 ? -8.251 -6.033 1.510 1.00 97.25 89 LEU A N 1
ATOM 706 C CA . LEU A 1 89 ? -8.575 -7.397 1.076 1.00 97.25 89 LEU A CA 1
ATOM 707 C C . LEU A 1 89 ? -9.852 -7.916 1.746 1.00 97.25 89 LEU A C 1
ATOM 709 O O . LEU A 1 89 ? -10.688 -8.528 1.081 1.00 97.25 89 LEU A O 1
ATOM 713 N N . LEU A 1 90 ? -10.028 -7.644 3.043 1.00 95.88 90 LEU A N 1
ATOM 714 C CA . LEU A 1 90 ? -11.234 -8.019 3.781 1.00 95.88 90 LEU A CA 1
ATOM 715 C C . LEU A 1 90 ? -12.462 -7.235 3.307 1.00 95.88 90 LEU A C 1
ATOM 717 O O . LEU A 1 90 ? -13.516 -7.836 3.111 1.00 95.88 90 LEU A O 1
ATOM 721 N N . HIS A 1 91 ? -12.334 -5.924 3.082 1.00 95.69 91 HIS A N 1
ATOM 722 C CA . HIS A 1 91 ? -13.440 -5.070 2.640 1.00 95.69 91 HIS A CA 1
ATOM 723 C C . HIS A 1 91 ? -14.010 -5.514 1.289 1.00 95.69 91 HIS A C 1
ATOM 725 O O . HIS A 1 91 ? -15.225 -5.610 1.135 1.00 95.69 91 HIS A O 1
ATOM 731 N N . TYR A 1 92 ? -13.142 -5.837 0.327 1.00 95.75 92 TYR A N 1
ATOM 732 C CA . TYR A 1 92 ? -13.558 -6.305 -0.999 1.00 95.75 92 TYR A CA 1
ATOM 733 C C . TYR A 1 92 ? -13.713 -7.831 -1.097 1.00 95.75 92 TYR A C 1
ATOM 735 O O . TYR A 1 92 ? -13.960 -8.341 -2.188 1.00 95.75 92 TYR A O 1
ATOM 743 N N . ASN A 1 93 ? -13.592 -8.560 0.020 1.00 96.25 93 ASN A N 1
ATOM 744 C CA . ASN A 1 93 ? -13.715 -10.021 0.092 1.00 96.25 93 ASN A CA 1
ATOM 745 C C . ASN A 1 93 ? -12.827 -10.766 -0.930 1.00 96.25 93 ASN A C 1
ATOM 747 O O . ASN A 1 93 ? -13.255 -11.733 -1.565 1.00 96.25 93 ASN A O 1
ATOM 751 N N . VAL A 1 94 ? -11.583 -10.313 -1.081 1.00 97.88 94 VAL A N 1
ATOM 752 C CA . VAL A 1 94 ? -10.609 -10.863 -2.034 1.00 97.88 94 VAL A CA 1
ATOM 753 C C . VAL A 1 94 ? -10.179 -12.278 -1.618 1.00 97.88 94 VAL A C 1
ATOM 755 O O . VAL A 1 94 ? -10.015 -12.576 -0.434 1.00 97.88 94 VAL A O 1
ATOM 758 N N . LYS A 1 95 ? -10.003 -13.168 -2.593 1.00 97.81 95 LYS A N 1
ATOM 759 C CA . LYS A 1 95 ? -9.596 -14.582 -2.476 1.00 97.81 95 LYS A CA 1
ATOM 760 C C . LYS A 1 95 ? -8.266 -14.881 -3.168 1.00 97.81 95 LYS A C 1
ATOM 762 O O . LYS A 1 95 ? -7.564 -15.816 -2.774 1.00 97.81 95 LYS A O 1
ATOM 767 N N . GLU A 1 96 ? -7.907 -14.085 -4.163 1.00 98.06 96 GLU A N 1
ATOM 768 C CA . GLU A 1 96 ? -6.674 -14.146 -4.930 1.00 98.06 96 GLU A CA 1
ATOM 769 C C . GLU A 1 96 ? -6.215 -12.733 -5.307 1.00 98.06 96 GLU A C 1
ATOM 771 O O . GLU A 1 96 ? -6.985 -11.939 -5.832 1.00 98.06 96 GLU A O 1
ATOM 776 N N . PHE A 1 97 ? -4.942 -12.406 -5.108 1.00 98.62 97 PHE A N 1
ATOM 777 C CA . PHE A 1 97 ? -4.403 -11.140 -5.602 1.00 98.62 97 PHE A CA 1
ATOM 778 C C . PHE A 1 97 ? -2.957 -11.257 -6.068 1.00 98.62 97 PHE A C 1
ATOM 780 O O . PHE A 1 97 ? -2.273 -12.240 -5.778 1.00 98.62 97 PHE A O 1
ATOM 787 N N . CYS A 1 98 ? -2.490 -10.251 -6.795 1.00 98.69 98 CYS A N 1
ATOM 788 C CA . CYS A 1 98 ? -1.086 -10.109 -7.152 1.00 98.69 98 CYS A CA 1
ATOM 789 C C . CYS A 1 98 ? -0.523 -8.786 -6.625 1.00 98.69 98 CYS A C 1
ATOM 791 O O . CYS A 1 98 ? -1.207 -7.759 -6.621 1.00 98.69 98 CYS A O 1
ATOM 793 N N . ASP A 1 99 ? 0.722 -8.845 -6.162 1.00 98.50 99 ASP A N 1
ATOM 794 C CA . ASP A 1 99 ? 1.561 -7.693 -5.850 1.00 98.50 99 ASP A CA 1
ATOM 795 C C . ASP A 1 99 ? 2.813 -7.762 -6.740 1.00 98.50 99 ASP A C 1
ATOM 797 O O . ASP A 1 99 ? 3.690 -8.593 -6.484 1.00 98.50 99 ASP A O 1
ATOM 801 N N . PRO A 1 100 ? 2.889 -6.957 -7.817 1.00 98.19 100 PRO A N 1
ATOM 802 C CA . PRO A 1 100 ? 4.000 -7.007 -8.763 1.00 98.19 100 PRO A CA 1
ATOM 803 C C . PRO A 1 100 ? 5.215 -6.168 -8.341 1.00 98.19 100 PRO A C 1
ATOM 805 O O . PRO A 1 100 ? 6.168 -6.059 -9.113 1.00 98.19 100 PRO A O 1
ATOM 808 N N . MET A 1 101 ? 5.167 -5.513 -7.176 1.00 97.31 101 MET A N 1
ATOM 809 C CA . MET A 1 101 ? 6.220 -4.623 -6.671 1.00 97.31 101 MET A CA 1
ATOM 810 C C . MET A 1 101 ? 6.424 -4.872 -5.173 1.00 97.31 101 MET A C 1
ATOM 812 O O . MET A 1 101 ? 6.314 -3.974 -4.335 1.00 97.31 101 MET A O 1
ATOM 816 N N . LEU A 1 102 ? 6.680 -6.141 -4.860 1.00 96.06 102 LEU A N 1
ATOM 817 C CA . LEU A 1 102 ? 6.558 -6.742 -3.538 1.00 96.06 102 LEU A CA 1
ATOM 818 C C . LEU A 1 102 ? 7.408 -6.091 -2.434 1.00 96.06 102 LEU A C 1
ATOM 820 O O . LEU A 1 102 ? 7.055 -6.134 -1.244 1.00 96.06 102 LEU A O 1
ATOM 824 N N . GLY A 1 103 ? 8.568 -5.545 -2.793 1.00 94.75 103 GLY A N 1
ATOM 825 C CA . GLY A 1 103 ? 9.520 -4.952 -1.865 1.00 94.75 103 GLY A CA 1
ATOM 826 C C . GLY A 1 103 ? 9.934 -5.918 -0.752 1.00 94.75 103 GLY A C 1
ATOM 827 O O . GLY A 1 103 ? 10.649 -6.892 -0.980 1.00 94.75 103 GLY A O 1
ATOM 828 N N . SER A 1 104 ? 9.498 -5.649 0.483 1.00 94.25 104 SER A N 1
ATOM 829 C CA . SER A 1 104 ? 9.866 -6.476 1.644 1.00 94.25 104 SER A CA 1
ATOM 830 C C . SER A 1 104 ? 9.000 -7.717 1.875 1.00 94.25 104 SER A C 1
ATOM 832 O O . SER A 1 104 ? 9.313 -8.483 2.785 1.00 94.25 104 SER A O 1
ATOM 834 N N . GLY A 1 105 ? 7.937 -7.934 1.091 1.00 95.69 105 GLY A N 1
ATOM 835 C CA . GLY A 1 105 ? 7.050 -9.094 1.261 1.00 95.69 105 GLY A CA 1
ATOM 836 C C . GLY A 1 105 ? 5.812 -8.854 2.130 1.00 95.69 105 GLY A C 1
ATOM 837 O O . GLY A 1 105 ? 5.139 -9.811 2.499 1.00 95.69 105 GLY A O 1
ATOM 838 N N . THR A 1 106 ? 5.477 -7.600 2.449 1.00 96.81 106 THR A N 1
ATOM 839 C CA . THR A 1 106 ? 4.348 -7.251 3.337 1.00 96.81 106 THR A CA 1
ATOM 840 C C . THR A 1 106 ? 3.025 -7.881 2.902 1.00 96.81 106 THR A C 1
ATOM 842 O O . THR A 1 106 ? 2.278 -8.392 3.735 1.00 96.81 106 THR A O 1
ATOM 845 N N . SER A 1 107 ? 2.722 -7.855 1.605 1.00 97.56 107 SER A N 1
ATOM 846 C CA . SER A 1 107 ? 1.508 -8.446 1.040 1.00 97.56 107 SER A CA 1
ATOM 847 C C . SER A 1 107 ? 1.485 -9.971 1.158 1.00 97.56 107 SER A C 1
ATOM 849 O O . SER A 1 107 ? 0.431 -10.522 1.466 1.00 97.56 107 SER A O 1
ATOM 851 N N . LEU A 1 108 ? 2.628 -10.654 1.011 1.00 97.75 108 LEU A N 1
ATOM 852 C CA . LEU A 1 108 ? 2.729 -12.101 1.241 1.00 97.75 108 LEU A CA 1
ATOM 853 C C . LEU A 1 108 ? 2.445 -12.461 2.703 1.00 97.75 108 LEU A C 1
ATOM 855 O O . LEU A 1 108 ? 1.718 -13.420 2.964 1.00 97.75 108 LEU A O 1
ATOM 859 N N . ASP A 1 109 ? 2.963 -11.682 3.657 1.00 97.62 109 ASP A N 1
ATOM 860 C CA . ASP A 1 109 ? 2.689 -11.913 5.081 1.00 97.62 109 ASP A CA 1
ATOM 861 C C . ASP A 1 109 ? 1.196 -11.748 5.400 1.00 97.62 109 ASP A C 1
ATOM 863 O O . ASP A 1 109 ? 0.625 -12.536 6.157 1.00 97.62 109 ASP A O 1
ATOM 867 N N . VAL A 1 110 ? 0.545 -10.743 4.803 1.00 97.62 110 VAL A N 1
ATOM 868 C CA . VAL A 1 110 ? -0.904 -10.520 4.940 1.00 97.62 110 VAL A CA 1
ATOM 869 C C . VAL A 1 110 ? -1.696 -11.650 4.286 1.00 97.62 110 VAL A C 1
ATOM 871 O O . VAL A 1 110 ? -2.649 -12.150 4.880 1.00 97.62 110 VAL A O 1
ATOM 874 N N . ALA A 1 111 ? -1.293 -12.093 3.094 1.00 98.12 111 ALA A N 1
ATOM 875 C CA . ALA A 1 111 ? -1.925 -13.205 2.393 1.00 98.12 111 ALA A CA 1
ATOM 876 C C . ALA A 1 111 ? -1.884 -14.491 3.228 1.00 98.12 111 ALA A C 1
ATOM 878 O O . ALA A 1 111 ? -2.899 -15.175 3.364 1.00 98.12 111 ALA A O 1
ATOM 879 N N . LYS A 1 112 ? -0.735 -14.771 3.855 1.00 98.00 112 LYS A N 1
ATOM 880 C CA . LYS A 1 112 ? -0.560 -15.895 4.780 1.00 98.00 112 LYS A CA 1
ATOM 881 C C . LYS A 1 112 ? -1.450 -15.764 6.018 1.00 98.00 112 LYS A C 1
ATOM 883 O O . LYS A 1 112 ? -2.071 -16.747 6.405 1.00 98.00 112 LYS A O 1
ATOM 888 N N . ASP A 1 113 ? -1.532 -14.576 6.622 1.00 97.06 113 ASP A N 1
ATOM 889 C CA . ASP A 1 113 ? -2.386 -14.320 7.797 1.00 97.06 113 ASP A CA 1
ATOM 890 C C . ASP A 1 113 ? -3.879 -14.514 7.493 1.00 97.06 113 ASP A C 1
ATOM 892 O O . ASP A 1 113 ? -4.625 -14.993 8.342 1.00 97.06 113 ASP A O 1
ATOM 896 N N . LEU A 1 114 ? -4.311 -14.165 6.279 1.00 97.06 114 LEU A N 1
ATOM 897 C CA . LEU A 1 114 ? -5.707 -14.259 5.846 1.00 97.06 114 LEU A CA 1
ATOM 898 C C . LEU A 1 114 ? -6.061 -15.570 5.128 1.00 97.06 114 LEU A C 1
ATOM 900 O O . LEU A 1 114 ? -7.226 -15.767 4.789 1.00 97.06 114 LEU A O 1
ATOM 904 N N . ASN A 1 115 ? -5.085 -16.448 4.881 1.00 97.88 115 ASN A N 1
ATOM 905 C CA . ASN A 1 115 ? -5.237 -17.638 4.037 1.00 97.88 115 ASN A CA 1
ATOM 906 C C . ASN A 1 115 ? -5.809 -17.310 2.635 1.00 97.88 115 ASN A C 1
ATOM 908 O O 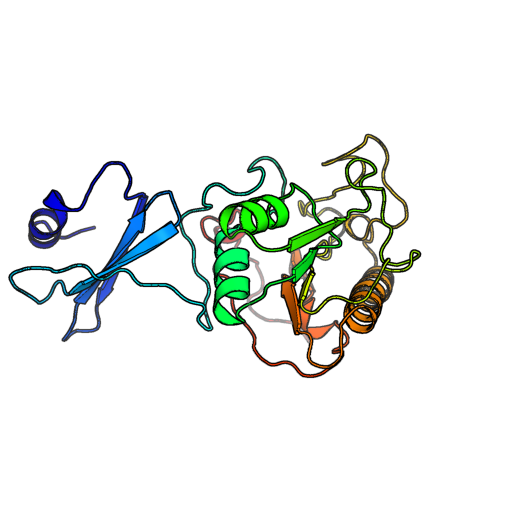. ASN A 1 115 ? -6.712 -17.977 2.129 1.00 97.88 115 ASN A O 1
ATOM 912 N N . ILE A 1 116 ? -5.290 -16.244 2.021 1.00 97.88 116 ILE A N 1
ATOM 913 C CA . ILE A 1 116 ? -5.647 -15.753 0.680 1.00 97.88 116 ILE A CA 1
ATOM 914 C C . ILE A 1 116 ? -4.518 -16.110 -0.292 1.00 97.88 116 ILE A C 1
ATOM 916 O O . ILE A 1 116 ? -3.340 -16.044 0.059 1.00 97.88 116 ILE A O 1
ATOM 920 N N . LYS A 1 117 ? -4.852 -16.463 -1.539 1.00 98.38 117 LYS A N 1
ATOM 921 C CA . LYS A 1 117 ? -3.835 -16.727 -2.568 1.00 98.38 117 LYS A CA 1
ATOM 922 C C . LYS A 1 117 ? -3.164 -15.416 -2.982 1.00 98.38 117 LYS A C 1
ATOM 924 O O . LYS A 1 117 ? -3.848 -14.464 -3.345 1.00 98.38 117 LYS A O 1
ATOM 929 N N . CYS A 1 118 ? -1.837 -15.371 -2.974 1.00 98.38 118 CYS A N 1
ATOM 930 C CA . CYS A 1 118 ? -1.083 -14.211 -3.440 1.00 98.38 118 CYS A CA 1
ATOM 931 C C . CYS A 1 118 ? 0.035 -14.636 -4.388 1.00 98.38 118 CYS A C 1
ATOM 933 O O . CYS A 1 118 ? 0.792 -15.554 -4.069 1.00 98.38 118 CYS A O 1
ATOM 935 N N . LEU A 1 119 ? 0.149 -13.953 -5.528 1.00 98.50 119 LEU A N 1
ATOM 936 C CA . LEU A 1 119 ? 1.361 -13.971 -6.342 1.00 98.50 119 LEU A CA 1
ATOM 937 C C . LEU A 1 119 ? 2.147 -12.679 -6.099 1.00 98.50 119 LEU A C 1
ATOM 939 O O . LEU A 1 119 ? 1.763 -11.616 -6.585 1.00 98.50 119 LEU A O 1
ATOM 943 N N . GLY A 1 120 ? 3.243 -12.789 -5.351 1.00 98.00 120 GLY A N 1
ATOM 944 C CA . GLY A 1 120 ? 4.207 -11.708 -5.159 1.00 98.00 120 GLY A CA 1
ATOM 945 C C . GLY A 1 120 ? 5.331 -11.785 -6.187 1.00 98.00 120 GLY A C 1
ATOM 946 O O . GLY A 1 120 ? 5.951 -12.839 -6.325 1.00 98.00 120 GLY A O 1
ATOM 947 N N . MET A 1 121 ? 5.597 -10.686 -6.885 1.00 98.25 121 MET A N 1
ATOM 948 C CA . MET A 1 121 ? 6.676 -10.549 -7.868 1.00 98.25 121 MET A CA 1
ATOM 949 C C . MET A 1 121 ? 7.411 -9.227 -7.627 1.00 98.25 121 MET A C 1
ATOM 951 O O . MET A 1 121 ? 6.855 -8.301 -7.037 1.00 98.25 121 MET A O 1
ATOM 955 N N . ASP A 1 122 ? 8.665 -9.128 -8.052 1.00 98.06 122 ASP A N 1
ATOM 956 C CA . ASP A 1 122 ? 9.433 -7.884 -7.948 1.00 98.06 122 ASP A CA 1
ATOM 957 C C . ASP A 1 122 ? 10.557 -7.857 -8.983 1.00 98.06 122 ASP A C 1
ATOM 959 O O . ASP A 1 122 ? 11.067 -8.911 -9.372 1.00 98.06 122 ASP A O 1
ATOM 963 N N . LEU A 1 123 ? 10.999 -6.653 -9.348 1.00 98.25 123 LEU A N 1
ATOM 964 C CA . LEU A 1 123 ? 12.195 -6.433 -10.162 1.00 98.25 123 LEU A CA 1
ATOM 965 C C . LEU A 1 123 ? 13.454 -7.013 -9.495 1.00 98.25 123 LEU A C 1
ATOM 967 O O . LEU A 1 123 ? 14.417 -7.380 -10.166 1.00 98.25 123 LEU A O 1
ATOM 971 N N . ASN A 1 124 ? 13.449 -7.119 -8.166 1.00 97.12 124 ASN A N 1
ATOM 972 C CA . ASN A 1 124 ? 14.450 -7.834 -7.397 1.00 97.12 124 ASN A CA 1
ATOM 973 C C . ASN A 1 124 ? 14.472 -9.335 -7.775 1.00 97.12 124 ASN A C 1
ATOM 975 O O . ASN A 1 124 ? 13.477 -10.035 -7.556 1.00 97.12 124 ASN A O 1
ATOM 979 N N . PRO A 1 125 ? 15.619 -9.887 -8.227 1.00 96.69 125 PRO A N 1
ATOM 980 C CA . PRO A 1 125 ? 15.750 -11.298 -8.606 1.00 96.69 125 PRO A CA 1
ATOM 981 C C . PRO A 1 125 ? 15.356 -12.298 -7.513 1.00 96.69 125 PRO A C 1
ATOM 983 O O . PRO A 1 125 ? 14.947 -13.415 -7.820 1.00 96.69 125 PRO A O 1
ATOM 986 N N . LYS A 1 126 ? 15.415 -11.896 -6.234 1.00 95.81 126 LYS A N 1
ATOM 987 C CA . LYS A 1 126 ? 14.923 -12.707 -5.107 1.00 95.81 126 LYS A CA 1
ATOM 988 C C . LYS A 1 126 ? 13.455 -13.125 -5.275 1.00 95.81 126 LYS A C 1
ATOM 990 O O . LYS A 1 126 ? 13.064 -14.169 -4.760 1.00 95.81 126 LYS A O 1
ATOM 995 N N . PHE A 1 127 ? 12.659 -12.322 -5.977 1.00 96.44 127 PHE A N 1
ATOM 996 C CA . PHE A 1 127 ? 11.237 -12.556 -6.233 1.00 96.44 127 PHE A CA 1
ATOM 997 C C . PHE A 1 127 ? 10.944 -12.722 -7.731 1.00 96.44 127 PHE A C 1
ATOM 999 O O . PHE A 1 127 ? 9.893 -12.316 -8.221 1.00 96.44 127 PHE A O 1
ATOM 1006 N N . GLY A 1 128 ? 11.890 -13.321 -8.460 1.00 96.12 128 GLY A N 1
ATOM 1007 C CA . GLY A 1 128 ? 11.728 -13.691 -9.866 1.00 96.12 128 GLY A CA 1
ATOM 1008 C C . GLY A 1 128 ? 12.222 -12.653 -10.872 1.00 96.12 128 GLY A C 1
ATOM 1009 O O . GLY A 1 128 ? 12.302 -12.982 -12.049 1.00 96.12 128 GLY A O 1
ATOM 1010 N N . GLY A 1 129 ? 12.594 -11.442 -10.441 1.00 97.81 129 GLY A N 1
ATOM 1011 C CA . GLY A 1 129 ? 13.135 -10.418 -11.344 1.00 97.81 129 GLY A CA 1
ATOM 1012 C C . GLY A 1 129 ? 12.112 -9.872 -12.341 1.00 97.81 129 GLY A C 1
ATOM 1013 O O . GLY A 1 129 ? 12.489 -9.419 -13.417 1.00 97.81 129 GLY A O 1
ATOM 1014 N N . PHE A 1 130 ? 10.827 -9.937 -11.992 1.00 98.50 130 PHE A N 1
ATOM 1015 C CA . PHE A 1 130 ? 9.728 -9.505 -12.841 1.00 98.50 130 PHE A CA 1
ATOM 1016 C C . PHE A 1 130 ? 9.792 -8.008 -13.105 1.00 98.50 130 PHE A C 1
ATOM 1018 O O . PHE A 1 130 ? 9.681 -7.172 -12.204 1.00 98.50 130 PHE A O 1
ATOM 1025 N N . ASN A 1 131 ? 9.916 -7.667 -14.373 1.00 98.50 131 ASN A N 1
ATOM 1026 C CA . ASN A 1 131 ? 9.963 -6.311 -14.850 1.00 98.50 131 ASN A CA 1
ATOM 1027 C C . ASN A 1 131 ? 8.606 -5.929 -15.435 1.00 98.50 131 ASN A C 1
ATOM 1029 O O . ASN A 1 131 ? 8.359 -6.110 -16.623 1.00 98.50 131 ASN A O 1
ATOM 1033 N N . ILE A 1 132 ? 7.730 -5.358 -14.607 1.00 98.19 132 ILE A N 1
ATOM 1034 C CA . ILE A 1 132 ? 6.338 -5.057 -14.980 1.00 98.19 132 ILE A CA 1
ATOM 1035 C C . ILE A 1 132 ? 6.187 -4.236 -16.276 1.00 98.19 132 ILE A C 1
ATOM 1037 O O . ILE A 1 132 ? 5.179 -4.361 -16.971 1.00 98.19 132 ILE A O 1
ATOM 1041 N N . ILE A 1 133 ? 7.173 -3.404 -16.633 1.00 98.25 133 ILE A N 1
ATOM 1042 C CA . ILE A 1 133 ? 7.108 -2.602 -17.863 1.00 98.25 133 ILE A CA 1
ATOM 1043 C C . ILE A 1 133 ? 7.504 -3.389 -19.124 1.00 98.25 133 ILE A C 1
ATOM 1045 O O . ILE A 1 133 ? 7.176 -2.950 -20.226 1.00 98.25 133 ILE A O 1
ATOM 1049 N N . LYS A 1 134 ? 8.171 -4.542 -18.990 1.00 98.19 134 LYS A N 1
ATOM 1050 C CA . LYS A 1 134 ? 8.634 -5.386 -20.106 1.00 98.19 134 LYS A CA 1
ATOM 1051 C C . LYS A 1 134 ? 7.890 -6.714 -20.162 1.00 98.19 134 LYS A C 1
ATOM 1053 O O . LYS A 1 134 ? 7.330 -7.048 -21.203 1.00 98.19 134 LYS A O 1
ATOM 1058 N N . ASP A 1 135 ? 7.812 -7.402 -19.037 1.00 98.50 135 ASP A N 1
ATOM 1059 C CA . ASP A 1 135 ? 7.321 -8.769 -18.944 1.00 98.50 135 ASP A CA 1
ATOM 1060 C C . ASP A 1 135 ? 5.791 -8.852 -19.045 1.00 98.50 135 ASP A C 1
ATOM 1062 O O . ASP A 1 135 ? 5.058 -7.855 -18.957 1.00 98.50 135 ASP A O 1
ATOM 1066 N N . GLU A 1 136 ? 5.301 -10.070 -19.252 1.00 97.81 136 GLU A N 1
ATOM 1067 C CA . GLU A 1 136 ? 3.879 -10.395 -19.253 1.00 97.81 136 GLU A CA 1
ATOM 1068 C C . GLU A 1 136 ? 3.481 -11.059 -17.938 1.00 97.81 136 GLU A C 1
ATOM 1070 O O . GLU A 1 136 ? 4.203 -11.891 -17.387 1.00 97.81 136 GLU A O 1
ATOM 1075 N N . PHE A 1 137 ? 2.305 -10.693 -17.429 1.00 98.19 137 PHE A N 1
ATOM 1076 C CA . PHE A 1 137 ? 1.740 -11.382 -16.280 1.00 98.19 137 PHE A CA 1
ATOM 1077 C C . PHE A 1 137 ? 1.391 -12.826 -16.663 1.00 98.19 137 PHE A C 1
ATOM 1079 O O . PHE A 1 137 ? 0.813 -13.049 -17.726 1.00 98.19 137 PHE A O 1
ATOM 1086 N N . PRO A 1 138 ? 1.651 -13.813 -15.788 1.00 97.00 138 PRO A N 1
ATOM 1087 C CA . PRO A 1 138 ? 1.438 -15.225 -16.117 1.00 97.00 138 PRO A CA 1
ATOM 1088 C C . PRO A 1 138 ? -0.043 -15.599 -16.272 1.00 97.00 138 PRO A C 1
ATOM 1090 O O . PRO A 1 138 ? -0.368 -16.677 -16.762 1.00 97.00 138 PRO A O 1
ATOM 1093 N N . LYS A 1 139 ? -0.946 -14.742 -15.784 1.00 97.19 139 LYS A N 1
ATOM 1094 C CA . LYS A 1 139 ? -2.404 -14.863 -15.873 1.00 97.19 139 LYS A CA 1
ATOM 1095 C C . LYS A 1 139 ? -3.057 -13.548 -15.446 1.00 97.19 139 LYS A C 1
ATOM 1097 O O . LYS A 1 139 ? -2.381 -12.653 -14.945 1.00 97.19 139 LYS A O 1
ATOM 1102 N N . SER A 1 140 ? -4.381 -13.474 -15.559 1.00 98.12 140 SER A N 1
ATOM 1103 C CA . SER A 1 140 ? -5.165 -12.387 -14.968 1.00 98.12 140 SER A CA 1
ATOM 1104 C C . SER A 1 140 ? -5.525 -12.650 -13.497 1.00 98.12 140 SER A C 1
ATOM 1106 O O . SER A 1 140 ? -5.737 -13.797 -13.091 1.00 98.12 140 SER A O 1
ATOM 1108 N N . PHE A 1 141 ? -5.689 -11.585 -12.713 1.00 98.25 141 PHE A N 1
ATOM 1109 C CA . PHE A 1 141 ? -6.003 -11.608 -11.279 1.00 98.25 141 PHE A CA 1
ATOM 1110 C C . PHE A 1 141 ? -7.331 -10.907 -10.985 1.00 98.25 141 PHE A C 1
ATOM 1112 O O . PHE A 1 141 ? -7.748 -10.005 -11.707 1.00 98.25 141 PHE A O 1
ATOM 1119 N N . GLU A 1 142 ? -8.032 -11.321 -9.930 1.00 98.06 142 GLU A N 1
ATOM 1120 C CA . GLU A 1 142 ? -9.238 -10.600 -9.483 1.00 98.06 142 GLU A CA 1
ATOM 1121 C C . GLU A 1 142 ? -8.898 -9.311 -8.722 1.00 98.06 142 GLU A C 1
ATOM 1123 O O . GLU A 1 142 ? -9.715 -8.392 -8.670 1.00 98.06 142 GLU A O 1
ATOM 1128 N N . PHE A 1 143 ? -7.692 -9.234 -8.153 1.00 98.69 143 PHE A N 1
ATOM 1129 C CA . PHE A 1 143 ? -7.237 -8.076 -7.408 1.00 98.69 143 PHE A CA 1
ATOM 1130 C C . PHE A 1 143 ? -5.743 -7.812 -7.626 1.00 98.69 143 PHE A C 1
ATOM 1132 O O . PHE A 1 143 ? -4.933 -8.740 -7.629 1.00 98.69 143 PHE A O 1
ATOM 1139 N N . MET A 1 144 ? -5.376 -6.540 -7.768 1.00 98.44 144 MET A N 1
ATOM 1140 C CA . MET A 1 144 ? -3.990 -6.071 -7.841 1.00 98.44 144 MET A CA 1
ATOM 1141 C C . MET A 1 144 ? -3.717 -5.112 -6.684 1.00 98.44 144 MET A C 1
ATOM 1143 O O . MET A 1 144 ? -4.448 -4.138 -6.505 1.00 98.44 144 MET A O 1
ATOM 1147 N N . PHE A 1 145 ? -2.662 -5.354 -5.910 1.00 98.44 145 PHE A N 1
ATOM 1148 C CA . PHE A 1 145 ? -2.130 -4.371 -4.969 1.00 98.44 145 PHE A CA 1
ATOM 1149 C C . PHE A 1 145 ? -0.836 -3.809 -5.551 1.00 98.44 145 PHE A C 1
ATOM 1151 O O . PHE A 1 145 ? 0.148 -4.529 -5.666 1.00 98.44 145 PHE A O 1
ATOM 1158 N N . VAL A 1 146 ? -0.846 -2.543 -5.964 1.00 98.12 146 VAL A N 1
ATOM 1159 C CA . VAL A 1 146 ? 0.273 -1.923 -6.683 1.00 98.12 146 VAL A CA 1
ATOM 1160 C C . VAL A 1 146 ? 0.832 -0.790 -5.838 1.00 98.12 146 VAL A C 1
ATOM 1162 O O . VAL A 1 146 ? 0.143 0.195 -5.571 1.00 98.12 146 VAL A O 1
ATOM 1165 N N . HIS A 1 147 ? 2.087 -0.931 -5.416 1.00 96.81 147 HIS A N 1
ATOM 1166 C CA . HIS A 1 147 ? 2.810 0.090 -4.664 1.00 96.81 147 HIS A CA 1
ATOM 1167 C C . HIS A 1 147 ? 4.141 0.422 -5.356 1.00 96.81 147 HIS A C 1
ATOM 1169 O O . HIS A 1 147 ? 5.199 -0.059 -4.950 1.00 96.81 147 HIS A O 1
ATOM 1175 N N . PRO A 1 148 ? 4.117 1.270 -6.395 1.00 96.62 148 PRO A N 1
ATOM 1176 C CA . PRO A 1 148 ? 5.335 1.674 -7.071 1.00 96.62 148 PRO A CA 1
ATOM 1177 C C . PRO A 1 148 ? 6.162 2.643 -6.209 1.00 96.62 148 PRO A C 1
ATOM 1179 O O . PRO A 1 148 ? 5.632 3.281 -5.291 1.00 96.62 148 PRO A O 1
ATOM 1182 N N . PRO A 1 149 ? 7.464 2.789 -6.515 1.00 95.69 149 PRO A N 1
ATOM 1183 C CA . PRO A 1 149 ? 8.269 3.930 -6.111 1.00 95.69 149 PRO A CA 1
ATOM 1184 C C . PRO A 1 149 ? 7.572 5.279 -6.312 1.00 95.69 149 PRO A C 1
ATOM 1186 O O . PRO A 1 149 ? 6.880 5.498 -7.305 1.00 95.69 149 PRO A O 1
ATOM 1189 N N . TYR A 1 150 ? 7.825 6.205 -5.388 1.00 94.44 150 TYR A N 1
ATOM 1190 C CA . TYR A 1 150 ? 7.434 7.605 -5.534 1.00 94.44 150 TYR A CA 1
ATOM 1191 C C . TYR A 1 150 ? 8.406 8.353 -6.451 1.00 94.44 150 TYR A C 1
ATOM 1193 O O . TYR A 1 150 ? 9.564 7.954 -6.581 1.00 94.44 150 TYR A O 1
ATOM 1201 N N . TYR A 1 151 ? 7.970 9.481 -7.013 1.00 96.38 151 TYR A N 1
ATOM 1202 C CA . TYR A 1 151 ? 8.869 10.363 -7.755 1.00 96.38 151 TYR A CA 1
ATOM 1203 C C . TYR A 1 151 ? 9.981 10.916 -6.848 1.00 96.38 151 TYR A C 1
ATOM 1205 O O . TYR A 1 151 ? 9.729 11.439 -5.756 1.00 96.38 151 TYR A O 1
ATOM 1213 N N . VAL A 1 152 ? 11.228 10.802 -7.310 1.00 94.06 152 VAL A N 1
ATOM 1214 C CA . VAL A 1 152 ? 12.423 11.208 -6.566 1.00 94.06 152 VAL A CA 1
ATOM 1215 C C . VAL A 1 152 ? 13.004 12.469 -7.189 1.00 94.06 152 VAL A C 1
ATOM 1217 O O . VAL A 1 152 ? 13.716 12.420 -8.192 1.00 94.06 152 VAL A O 1
ATOM 1220 N N . PHE A 1 153 ? 12.785 13.612 -6.537 1.00 94.56 153 PHE A N 1
ATOM 1221 C CA . PHE A 1 153 ? 13.518 14.830 -6.877 1.00 94.56 153 PHE A CA 1
ATOM 1222 C C . PHE A 1 153 ? 15.025 14.609 -6.709 1.00 94.56 153 PHE A C 1
ATOM 1224 O O . PHE A 1 153 ? 15.475 14.080 -5.683 1.00 94.56 153 PHE A O 1
ATOM 1231 N N . LYS A 1 154 ? 15.813 15.056 -7.693 1.00 93.31 154 LYS A N 1
ATOM 1232 C CA . LYS A 1 154 ? 17.277 14.975 -7.655 1.00 93.31 154 LYS A CA 1
ATOM 1233 C C . LYS A 1 154 ? 17.818 15.657 -6.391 1.00 93.31 154 LYS A C 1
ATOM 1235 O O . LYS A 1 154 ? 17.537 16.824 -6.128 1.00 93.31 154 LYS A O 1
ATOM 1240 N N . GLY A 1 155 ? 18.597 14.915 -5.604 1.00 91.50 155 GLY A N 1
ATOM 1241 C CA . GLY A 1 155 ? 19.161 15.385 -4.331 1.00 91.50 155 GLY A CA 1
ATOM 1242 C C . GLY A 1 155 ? 18.212 15.314 -3.126 1.00 91.50 155 GLY A C 1
ATOM 1243 O O . GLY A 1 155 ? 18.607 15.705 -2.027 1.00 91.50 155 GLY A O 1
ATOM 1244 N N . SER A 1 156 ? 16.981 14.818 -3.291 1.00 91.12 156 SER A N 1
ATOM 1245 C CA . SER A 1 156 ? 16.097 14.511 -2.161 1.00 91.12 156 SER A CA 1
ATOM 1246 C C . SER A 1 156 ? 16.542 13.240 -1.423 1.00 91.12 156 SER A C 1
ATOM 1248 O O . SER A 1 156 ? 17.329 12.441 -1.925 1.00 91.12 156 SER A O 1
ATOM 1250 N N . LYS A 1 157 ? 16.023 13.039 -0.205 1.00 89.25 157 LYS A N 1
ATOM 1251 C CA . LYS A 1 157 ? 16.285 11.841 0.618 1.00 89.25 157 LYS A CA 1
ATOM 1252 C C . LYS A 1 157 ? 15.267 10.715 0.388 1.00 89.25 157 LYS A C 1
ATOM 1254 O O . LYS A 1 157 ? 15.178 9.795 1.213 1.00 89.25 157 LYS A O 1
ATOM 1259 N N . MET A 1 158 ? 14.469 10.801 -0.678 1.00 89.69 158 MET A N 1
ATOM 1260 C CA . MET A 1 158 ? 13.476 9.777 -1.004 1.00 89.69 158 MET A CA 1
ATOM 1261 C C . MET A 1 158 ? 14.156 8.416 -1.245 1.00 89.69 158 MET A C 1
ATOM 1263 O O . MET A 1 158 ? 15.339 8.377 -1.594 1.00 89.69 158 MET A O 1
ATOM 1267 N N . PRO A 1 159 ? 13.472 7.292 -0.974 1.00 91.62 159 PRO A N 1
ATOM 1268 C CA . PRO A 1 159 ? 14.058 5.967 -1.146 1.00 91.62 159 PRO A CA 1
ATOM 1269 C C . PRO A 1 159 ? 14.451 5.683 -2.600 1.00 91.62 159 PRO A C 1
ATOM 1271 O O . PRO A 1 159 ? 13.678 5.938 -3.515 1.00 91.62 159 PRO A O 1
ATOM 1274 N N . ILE A 1 160 ? 15.635 5.098 -2.764 1.00 94.75 160 ILE A N 1
ATOM 1275 C CA . ILE A 1 160 ? 16.101 4.437 -3.985 1.00 94.75 160 ILE A CA 1
ATOM 1276 C C . ILE A 1 160 ? 16.180 2.946 -3.659 1.00 94.75 160 ILE A C 1
ATOM 1278 O O . ILE A 1 160 ? 16.669 2.601 -2.576 1.00 94.75 160 ILE A O 1
ATOM 1282 N N . TYR A 1 161 ? 15.691 2.074 -4.543 1.00 96.44 161 TYR A N 1
ATOM 1283 C CA . TYR A 1 161 ? 15.536 0.649 -4.238 1.00 96.44 161 TYR A CA 1
ATOM 1284 C C . TYR A 1 161 ? 16.682 -0.210 -4.782 1.00 96.44 161 TYR A C 1
ATOM 1286 O O . TYR A 1 161 ? 17.482 -0.716 -3.993 1.00 96.44 161 TYR A O 1
ATOM 1294 N N . SER A 1 162 ? 16.812 -0.372 -6.095 1.00 97.62 162 SER A N 1
ATOM 1295 C CA . SER A 1 162 ? 17.900 -1.161 -6.689 1.00 97.62 162 SER A CA 1
ATOM 1296 C C . SER A 1 162 ? 19.264 -0.510 -6.444 1.00 97.62 162 SER A C 1
ATOM 1298 O O . SER A 1 162 ? 19.424 0.712 -6.517 1.00 97.62 162 SER A O 1
ATOM 1300 N N . GLY A 1 163 ? 20.257 -1.325 -6.093 1.00 96.69 163 GL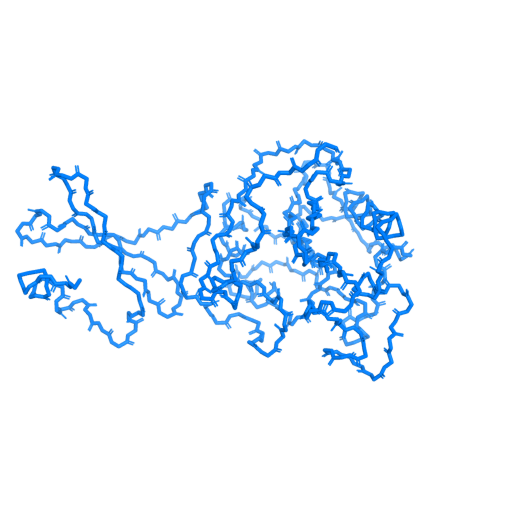Y A N 1
ATOM 1301 C CA . GLY A 1 163 ? 21.599 -0.881 -5.711 1.00 96.69 163 GLY A CA 1
ATOM 1302 C C . GLY A 1 163 ? 21.688 -0.211 -4.333 1.00 96.69 163 GLY A C 1
ATOM 1303 O O . GLY A 1 163 ? 22.752 0.303 -3.981 1.00 96.69 163 GLY A O 1
ATOM 1304 N N . LYS A 1 164 ? 20.587 -0.161 -3.562 1.00 95.25 164 LYS A N 1
ATOM 1305 C CA . LYS A 1 164 ? 20.533 0.446 -2.216 1.00 95.25 164 LYS A CA 1
ATOM 1306 C C . LYS A 1 164 ? 19.762 -0.392 -1.193 1.00 95.25 164 LYS A C 1
ATOM 1308 O O . LYS A 1 164 ? 20.308 -0.705 -0.144 1.00 95.25 164 LYS A O 1
ATOM 1313 N N . GLN A 1 165 ? 18.495 -0.709 -1.456 1.00 94.56 165 GLN A N 1
ATOM 1314 C CA . GLN A 1 165 ? 17.664 -1.602 -0.632 1.00 94.56 165 GLN A CA 1
ATOM 1315 C C . GLN A 1 165 ? 17.852 -3.074 -1.022 1.00 94.56 165 GLN A C 1
ATOM 1317 O O . GLN A 1 165 ? 17.703 -3.958 -0.183 1.00 94.56 165 GLN A O 1
ATOM 1322 N N . TRP A 1 166 ? 18.186 -3.338 -2.286 1.00 95.19 166 TRP A N 1
ATOM 1323 C CA . TRP A 1 166 ? 18.500 -4.671 -2.790 1.00 95.19 166 TRP A CA 1
ATOM 1324 C C . TRP A 1 166 ? 19.543 -4.601 -3.904 1.00 95.19 166 TRP A C 1
ATOM 1326 O O . TRP A 1 166 ? 19.584 -3.634 -4.665 1.00 95.19 166 TRP A O 1
ATOM 1336 N N . GLY A 1 167 ? 20.374 -5.641 -4.006 1.00 95.62 167 GLY A N 1
ATOM 1337 C CA . GLY A 1 167 ? 21.496 -5.674 -4.943 1.00 95.62 167 GLY A CA 1
ATOM 1338 C C . GLY A 1 167 ? 22.537 -4.574 -4.691 1.00 95.62 167 GLY A C 1
ATOM 1339 O O . GLY A 1 167 ? 22.369 -3.705 -3.838 1.00 95.62 167 GLY A O 1
ATOM 1340 N N . ASN A 1 168 ? 23.618 -4.606 -5.470 1.00 96.44 168 ASN A N 1
ATOM 1341 C CA . ASN A 1 168 ? 24.705 -3.619 -5.388 1.00 96.44 168 ASN A CA 1
ATOM 1342 C C . ASN A 1 168 ? 24.770 -2.698 -6.617 1.00 96.44 168 ASN A C 1
ATOM 1344 O O . ASN A 1 168 ? 25.580 -1.776 -6.657 1.00 96.44 168 ASN A O 1
ATOM 1348 N N . VAL A 1 169 ? 23.925 -2.947 -7.621 1.00 96.38 169 VAL A N 1
ATOM 1349 C CA . VAL A 1 169 ? 23.898 -2.225 -8.897 1.00 96.38 169 VAL A CA 1
ATOM 1350 C C . VAL A 1 169 ? 22.483 -1.712 -9.141 1.00 96.38 169 VAL A C 1
ATOM 1352 O O . VAL A 1 169 ? 21.511 -2.426 -8.889 1.00 96.38 169 VAL A O 1
ATOM 1355 N N . ALA A 1 170 ? 22.376 -0.467 -9.604 1.00 97.31 170 ALA A N 1
ATOM 1356 C CA . ALA A 1 170 ? 21.105 0.122 -10.003 1.00 97.31 170 ALA A CA 1
ATOM 1357 C C . ALA A 1 170 ? 20.543 -0.614 -11.226 1.00 97.31 170 ALA A C 1
ATOM 1359 O O . ALA A 1 170 ? 21.254 -0.838 -12.206 1.00 97.31 170 ALA A O 1
ATOM 1360 N N . HIS A 1 171 ? 19.265 -0.972 -11.175 1.00 98.00 171 HIS A N 1
ATOM 1361 C CA . HIS A 1 171 ? 18.571 -1.552 -12.313 1.00 98.00 171 HIS A CA 1
ATOM 1362 C C . HIS A 1 171 ? 18.048 -0.428 -13.215 1.00 98.00 171 HIS A C 1
ATOM 1364 O O . HIS A 1 171 ? 17.424 0.513 -12.732 1.00 98.00 171 HIS A O 1
ATOM 1370 N N . ILE A 1 172 ? 18.267 -0.531 -14.528 1.00 96.88 172 ILE A N 1
ATOM 1371 C CA . ILE A 1 172 ? 17.933 0.541 -15.486 1.00 96.88 172 ILE A CA 1
ATOM 1372 C C . ILE A 1 172 ? 16.435 0.885 -15.525 1.00 96.88 172 ILE A C 1
ATOM 1374 O O . ILE A 1 172 ? 16.064 2.035 -15.738 1.00 96.88 172 ILE A O 1
ATOM 1378 N N . ASP A 1 173 ? 15.582 -0.110 -15.280 1.00 97.88 173 ASP A N 1
ATOM 1379 C CA . ASP A 1 173 ? 14.121 0.043 -15.284 1.00 97.88 173 ASP A CA 1
ATOM 1380 C C . ASP A 1 173 ? 13.511 0.328 -13.896 1.00 97.88 173 ASP A C 1
ATOM 1382 O O . ASP A 1 173 ? 12.287 0.326 -13.743 1.00 97.88 173 ASP A O 1
ATOM 1386 N N . ASP A 1 174 ? 14.335 0.554 -12.868 1.00 98.00 174 ASP A N 1
ATOM 1387 C CA . ASP A 1 174 ? 13.843 0.951 -11.548 1.00 98.00 174 ASP A CA 1
ATOM 1388 C C . ASP A 1 174 ? 13.461 2.439 -11.544 1.00 98.00 174 ASP A C 1
ATOM 1390 O O . ASP A 1 174 ? 14.316 3.330 -11.562 1.00 98.00 174 ASP A O 1
ATOM 1394 N N . GLY A 1 175 ? 12.153 2.702 -11.467 1.00 97.38 175 GLY A N 1
ATOM 1395 C CA . GLY A 1 175 ? 11.582 4.048 -11.459 1.00 97.38 175 GLY A CA 1
ATOM 1396 C C . GLY A 1 175 ? 12.095 4.960 -10.338 1.00 97.38 175 GLY A C 1
ATOM 1397 O O . GLY A 1 175 ? 12.036 6.179 -10.483 1.00 97.38 175 GLY A O 1
ATOM 1398 N N . SER A 1 176 ? 12.661 4.422 -9.249 1.00 96.69 176 SER A N 1
ATOM 1399 C CA . SER A 1 176 ? 13.241 5.242 -8.171 1.00 96.69 176 SER A CA 1
ATOM 1400 C C . SER A 1 176 ? 14.530 5.979 -8.559 1.00 96.69 176 SER A C 1
ATOM 1402 O O . SER A 1 176 ? 14.919 6.923 -7.870 1.00 96.69 176 SER A O 1
ATOM 1404 N N . HIS A 1 177 ? 15.165 5.605 -9.676 1.00 97.06 177 HIS A N 1
ATOM 1405 C CA . HIS A 1 177 ? 16.320 6.316 -10.247 1.00 97.06 177 HIS A CA 1
ATOM 1406 C C . HIS A 1 177 ? 15.929 7.363 -11.304 1.00 97.06 177 HIS A C 1
ATOM 1408 O O . HIS A 1 177 ? 16.792 8.080 -11.812 1.00 97.06 177 HIS A O 1
ATOM 1414 N N . MET A 1 178 ? 14.643 7.480 -11.650 1.00 96.88 178 MET A N 1
ATOM 1415 C CA . MET A 1 178 ? 14.171 8.414 -12.675 1.00 96.88 178 MET A CA 1
ATOM 1416 C C . MET A 1 178 ? 13.904 9.795 -12.067 1.00 96.88 178 MET A C 1
ATOM 1418 O O . MET A 1 178 ? 12.909 10.015 -11.380 1.00 96.88 178 MET A O 1
ATOM 1422 N N . HIS A 1 179 ? 14.810 10.739 -12.332 1.00 95.75 179 HIS A N 1
ATOM 1423 C CA . HIS A 1 179 ? 14.721 12.122 -11.844 1.00 95.75 179 HIS A CA 1
ATOM 1424 C C . HIS A 1 179 ? 14.088 13.097 -12.843 1.00 95.75 179 HIS A C 1
ATOM 1426 O O . HIS A 1 179 ? 13.881 14.260 -12.501 1.00 95.75 179 HIS A O 1
ATOM 1432 N N . ASP A 1 180 ? 13.830 12.656 -14.075 1.00 96.00 180 ASP A N 1
ATOM 1433 C CA . ASP A 1 180 ? 13.066 13.421 -15.057 1.00 96.00 180 ASP A CA 1
ATOM 1434 C C . ASP A 1 180 ? 11.572 13.099 -14.918 1.00 96.00 180 ASP A C 1
ATOM 1436 O O . ASP A 1 180 ? 11.175 11.930 -14.911 1.00 96.00 180 ASP A O 1
ATOM 1440 N N . LYS A 1 181 ? 10.737 14.139 -14.810 1.00 95.50 181 LYS A N 1
ATOM 1441 C CA . LYS A 1 181 ? 9.289 13.983 -14.592 1.00 95.50 181 LYS A CA 1
ATOM 1442 C C . LYS A 1 181 ? 8.616 13.255 -15.750 1.00 95.50 181 LYS A C 1
ATOM 1444 O O . LYS A 1 181 ? 7.776 12.396 -15.511 1.00 95.50 181 LYS A O 1
ATOM 1449 N N . ASN A 1 182 ? 8.987 13.560 -16.992 1.00 96.62 182 ASN A N 1
ATOM 1450 C CA . ASN A 1 182 ? 8.350 12.958 -18.164 1.00 96.62 182 ASN A CA 1
ATOM 1451 C C . ASN A 1 182 ? 8.717 11.477 -18.290 1.00 96.62 182 ASN A C 1
ATOM 1453 O O . ASN A 1 182 ? 7.850 10.642 -18.559 1.00 96.62 182 ASN A O 1
ATOM 1457 N N . GLN A 1 183 ? 9.983 11.138 -18.040 1.00 97.75 183 GLN A N 1
ATOM 1458 C CA . GLN A 1 183 ? 10.452 9.758 -17.984 1.00 97.75 183 GLN A CA 1
ATOM 1459 C C . GLN A 1 183 ? 9.721 8.969 -16.892 1.00 97.75 183 GLN A C 1
ATOM 1461 O O . GLN A 1 183 ? 9.191 7.892 -17.175 1.00 97.75 183 GLN A O 1
ATOM 1466 N N . PHE A 1 184 ? 9.637 9.521 -15.677 1.00 98.06 184 PHE A N 1
ATOM 1467 C CA . PHE A 1 184 ? 8.926 8.886 -14.569 1.00 98.06 184 PHE A CA 1
ATOM 1468 C C . PHE A 1 184 ? 7.430 8.731 -14.869 1.00 98.06 184 PHE A C 1
ATOM 1470 O O . PHE A 1 184 ? 6.895 7.641 -14.692 1.00 98.06 184 PHE A O 1
ATOM 1477 N N . ASN A 1 185 ? 6.764 9.766 -15.394 1.00 98.00 185 ASN A N 1
ATOM 1478 C CA . ASN A 1 185 ? 5.350 9.716 -15.785 1.00 98.00 185 ASN A CA 1
ATOM 1479 C C . ASN A 1 185 ? 5.097 8.606 -16.810 1.00 98.00 185 ASN A C 1
ATOM 1481 O O . ASN A 1 185 ? 4.160 7.822 -16.663 1.00 98.00 185 ASN A O 1
ATOM 1485 N N . LYS A 1 186 ? 5.944 8.500 -17.842 1.00 98.31 186 LYS A N 1
ATOM 1486 C CA . LYS A 1 186 ? 5.823 7.455 -18.867 1.00 98.31 186 LYS A CA 1
ATOM 1487 C C . LYS A 1 186 ? 6.001 6.060 -18.271 1.00 98.31 186 LYS A C 1
ATOM 1489 O O . LYS A 1 186 ? 5.213 5.159 -18.568 1.00 98.31 186 LYS A O 1
ATOM 1494 N N . TRP A 1 187 ? 7.013 5.883 -17.426 1.00 98.62 187 TRP A N 1
ATOM 1495 C CA . TRP A 1 187 ? 7.260 4.628 -16.721 1.00 98.62 187 TRP A CA 1
ATOM 1496 C C . TRP A 1 187 ? 6.076 4.254 -15.819 1.00 98.62 187 TRP A C 1
ATOM 1498 O O . TRP A 1 187 ? 5.499 3.180 -15.978 1.00 98.62 187 TRP A O 1
ATOM 1508 N N . PHE A 1 188 ? 5.634 5.169 -14.956 1.00 98.56 188 PHE A N 1
ATOM 1509 C CA . PHE A 1 188 ? 4.545 4.953 -14.005 1.00 98.56 188 PHE A CA 1
ATOM 1510 C C . PHE A 1 188 ? 3.223 4.638 -14.715 1.00 98.56 188 PHE A C 1
ATOM 1512 O O . PHE A 1 188 ? 2.552 3.667 -14.375 1.00 98.56 188 PHE A O 1
ATOM 1519 N N . ASN A 1 189 ? 2.888 5.358 -15.785 1.00 98.44 189 ASN A N 1
ATOM 1520 C CA . ASN A 1 189 ? 1.684 5.072 -16.568 1.00 98.44 189 ASN A CA 1
ATOM 1521 C C . ASN A 1 189 ? 1.750 3.731 -17.317 1.00 98.44 189 ASN A C 1
ATOM 1523 O O . ASN A 1 189 ? 0.703 3.129 -17.565 1.00 98.44 189 ASN A O 1
ATOM 1527 N N . THR A 1 190 ? 2.952 3.229 -17.620 1.00 98.62 190 THR A N 1
ATOM 1528 C CA . THR A 1 190 ? 3.149 1.873 -18.160 1.00 98.62 190 THR A CA 1
ATOM 1529 C C . THR A 1 190 ? 2.899 0.811 -17.086 1.00 98.62 190 THR A C 1
ATOM 1531 O O . THR A 1 190 ? 2.190 -0.159 -17.355 1.00 98.62 190 THR A O 1
ATOM 1534 N N . VAL A 1 191 ? 3.398 1.017 -15.857 1.00 98.56 191 VAL A N 1
ATOM 1535 C CA . VAL A 1 191 ? 3.111 0.161 -14.683 1.00 98.56 191 VAL A CA 1
ATOM 1536 C C . VAL A 1 191 ? 1.599 0.047 -14.468 1.00 98.56 191 VAL A C 1
ATOM 1538 O O . VAL A 1 191 ? 1.070 -1.061 -14.348 1.00 98.56 191 VAL A O 1
ATOM 1541 N N . LEU A 1 192 ? 0.888 1.180 -14.464 1.00 98.44 192 LEU A N 1
ATOM 1542 C CA . LEU A 1 192 ? -0.565 1.213 -14.271 1.00 98.44 192 LEU A CA 1
ATOM 1543 C C . LEU A 1 192 ? -1.321 0.511 -15.401 1.00 98.44 192 LEU A C 1
ATOM 1545 O O . LEU A 1 192 ? -2.234 -0.268 -15.131 1.00 98.44 192 LEU A O 1
ATOM 1549 N N . TYR A 1 193 ? -0.923 0.741 -16.653 1.00 98.50 193 TYR A N 1
ATOM 1550 C CA . TYR A 1 193 ? -1.558 0.113 -17.810 1.00 98.50 193 TYR A CA 1
ATOM 1551 C C . TYR A 1 193 ? -1.406 -1.412 -17.791 1.00 98.50 193 TYR A C 1
ATOM 1553 O O . TYR A 1 193 ? -2.393 -2.138 -17.897 1.00 98.50 193 TYR A O 1
ATOM 1561 N N . LYS A 1 194 ? -0.179 -1.906 -17.584 1.00 98.50 194 LYS A N 1
ATOM 1562 C CA . LYS A 1 194 ? 0.119 -3.343 -17.476 1.00 98.50 194 LYS A CA 1
ATOM 1563 C C . LYS A 1 194 ? -0.637 -3.987 -16.310 1.00 98.50 194 LYS A C 1
ATOM 1565 O O . LYS A 1 194 ? -1.192 -5.070 -16.475 1.00 98.50 194 LYS A O 1
ATOM 1570 N N . SER A 1 195 ? -0.718 -3.302 -15.167 1.00 98.19 195 SER A N 1
ATOM 1571 C CA . SER A 1 195 ? -1.483 -3.774 -14.004 1.00 98.19 195 SER A CA 1
ATOM 1572 C C . SER A 1 195 ? -2.981 -3.867 -14.299 1.00 98.19 195 SER A C 1
ATOM 1574 O O . SER A 1 195 ? -3.618 -4.848 -13.926 1.00 98.19 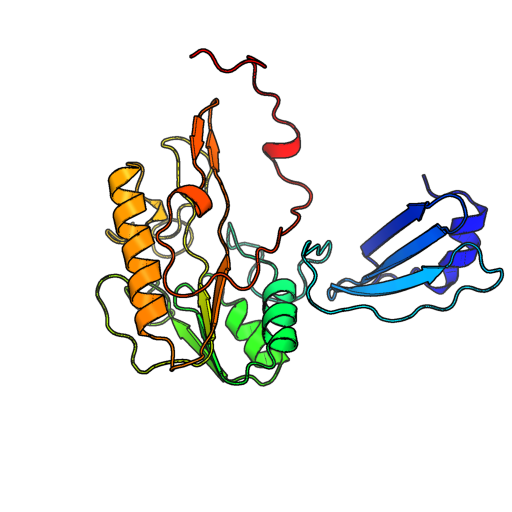195 SER A O 1
ATOM 1576 N N . TYR A 1 196 ? -3.541 -2.879 -15.001 1.00 98.00 196 TYR A N 1
ATOM 1577 C CA . TYR A 1 196 ? -4.945 -2.879 -15.407 1.00 98.00 196 TYR A CA 1
ATOM 1578 C C . TYR A 1 196 ? -5.265 -4.003 -16.401 1.00 98.00 196 TYR A C 1
ATOM 1580 O O . TYR A 1 196 ? -6.258 -4.705 -16.224 1.00 98.00 196 TYR A O 1
ATOM 1588 N N . LEU A 1 197 ? -4.414 -4.226 -17.409 1.00 97.88 197 LEU A N 1
ATOM 1589 C CA . LEU A 1 197 ? -4.590 -5.321 -18.374 1.00 97.88 197 LEU A CA 1
ATOM 1590 C C . LEU A 1 197 ? -4.542 -6.709 -17.720 1.00 97.88 197 LEU A C 1
ATOM 1592 O O . LEU A 1 197 ? -5.166 -7.646 -18.212 1.00 97.88 197 LEU A O 1
ATOM 1596 N N . ALA A 1 198 ? -3.824 -6.843 -16.605 1.00 98.06 198 ALA A N 1
ATOM 1597 C CA . ALA A 1 198 ? -3.753 -8.079 -15.839 1.00 98.06 198 ALA A CA 1
ATOM 1598 C C . ALA A 1 198 ? -4.991 -8.332 -14.959 1.00 98.06 198 ALA A C 1
ATOM 1600 O O . ALA A 1 198 ? -5.058 -9.364 -14.292 1.00 98.06 198 ALA A O 1
ATOM 1601 N N . LEU A 1 199 ? -5.989 -7.444 -14.933 1.00 98.44 199 LEU A N 1
ATOM 1602 C CA . LEU A 1 199 ? -7.223 -7.681 -14.187 1.00 98.44 199 LEU A CA 1
ATOM 1603 C C . LEU A 1 199 ? -8.197 -8.571 -14.966 1.00 98.44 199 LEU A C 1
ATOM 1605 O O . LEU A 1 199 ? -8.429 -8.405 -16.162 1.00 98.44 199 LEU A O 1
ATOM 1609 N N . LYS A 1 200 ? -8.847 -9.495 -14.254 1.00 97.94 200 LYS A N 1
ATOM 1610 C CA . LYS A 1 200 ? -10.058 -10.172 -14.737 1.00 97.94 200 LYS A CA 1
ATOM 1611 C C . LYS A 1 200 ? -11.175 -9.134 -14.919 1.00 97.94 200 LYS A C 1
ATOM 1613 O O . LYS A 1 200 ? -11.197 -8.102 -14.248 1.00 97.94 200 LYS A O 1
ATOM 1618 N N . LYS A 1 201 ? -12.167 -9.430 -15.765 1.00 96.06 201 LYS A N 1
ATOM 1619 C CA . LYS A 1 201 ? -13.382 -8.603 -15.871 1.00 96.06 201 LYS A CA 1
ATOM 1620 C C . LYS A 1 201 ? -14.044 -8.468 -14.491 1.00 96.06 201 LYS A C 1
ATOM 1622 O O . LYS A 1 201 ? -14.362 -9.474 -13.866 1.00 96.06 201 LYS A O 1
ATOM 1627 N N . GLY A 1 202 ? -14.255 -7.231 -14.038 1.00 95.19 202 GLY A N 1
ATOM 1628 C CA . GLY A 1 202 ? -14.794 -6.933 -12.703 1.00 95.19 202 GLY A CA 1
ATOM 1629 C C . GLY A 1 202 ? -13.770 -7.001 -11.561 1.00 95.19 202 GLY A C 1
ATOM 1630 O O . GLY A 1 202 ? -14.154 -6.843 -10.404 1.00 95.19 202 GLY A O 1
ATOM 1631 N N . GLY A 1 203 ? -12.490 -7.230 -11.868 1.00 97.56 203 GLY A N 1
ATOM 1632 C CA . GLY A 1 203 ? -11.402 -7.158 -10.900 1.00 97.56 203 GLY A CA 1
ATOM 1633 C C . GLY A 1 203 ? -11.112 -5.726 -10.445 1.00 97.56 203 GLY A C 1
ATOM 1634 O O . GLY A 1 203 ? -11.520 -4.759 -11.090 1.00 97.56 203 GLY A O 1
ATOM 1635 N N . ARG A 1 204 ? -10.396 -5.592 -9.326 1.00 98.12 204 ARG A N 1
ATOM 1636 C CA . ARG A 1 204 ? -10.053 -4.297 -8.713 1.00 98.12 204 ARG A CA 1
ATOM 1637 C C . ARG A 1 204 ? -8.552 -4.114 -8.566 1.00 98.12 204 ARG A C 1
ATOM 1639 O O . ARG A 1 204 ? -7.814 -5.067 -8.355 1.00 98.12 204 ARG A O 1
ATOM 1646 N N . MET A 1 205 ? -8.104 -2.867 -8.597 1.00 98.19 205 MET A N 1
ATOM 1647 C CA . MET A 1 205 ? -6.731 -2.502 -8.261 1.00 98.19 205 MET A CA 1
ATOM 1648 C C . MET A 1 205 ? -6.741 -1.516 -7.097 1.00 98.19 205 MET A C 1
ATOM 1650 O O . MET A 1 205 ? -7.398 -0.480 -7.169 1.00 98.19 205 MET A O 1
ATOM 1654 N N . ALA A 1 206 ? -5.990 -1.822 -6.042 1.00 98.06 206 ALA A N 1
ATOM 1655 C CA . ALA A 1 206 ? -5.590 -0.842 -5.045 1.00 98.06 206 ALA A CA 1
ATOM 1656 C C . ALA A 1 206 ? -4.210 -0.299 -5.414 1.00 98.06 206 ALA A C 1
ATOM 1658 O O . ALA A 1 206 ? -3.222 -1.032 -5.408 1.00 98.06 206 ALA A O 1
ATOM 1659 N N . LEU A 1 207 ? -4.159 0.995 -5.720 1.00 98.12 207 LEU A N 1
ATOM 1660 C CA . LEU A 1 207 ? -2.933 1.723 -6.010 1.00 98.12 207 LEU A CA 1
ATOM 1661 C C . LEU A 1 207 ? -2.531 2.544 -4.781 1.00 98.12 207 LEU A C 1
ATOM 1663 O O . LEU A 1 207 ? -3.244 3.471 -4.395 1.00 98.12 207 LEU A O 1
ATOM 1667 N N . LEU A 1 208 ? -1.392 2.213 -4.175 1.00 97.12 208 LEU A N 1
ATOM 1668 C CA . LEU A 1 208 ? -0.814 2.988 -3.081 1.00 97.12 208 LEU A CA 1
ATOM 1669 C C . LEU A 1 208 ? 0.281 3.909 -3.620 1.00 97.12 208 LEU A C 1
ATOM 1671 O O . LEU A 1 208 ? 1.357 3.463 -4.0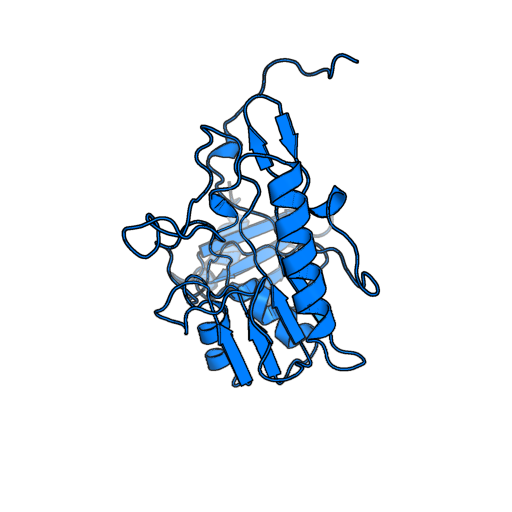13 1.00 97.12 208 LEU A O 1
ATOM 1675 N N . ILE A 1 209 ? -0.013 5.205 -3.615 1.00 95.44 209 ILE A N 1
ATOM 1676 C CA . ILE A 1 209 ? 0.863 6.273 -4.101 1.00 95.44 209 ILE A CA 1
ATOM 1677 C C . ILE A 1 209 ? 0.927 7.415 -3.092 1.00 95.44 209 ILE A C 1
ATOM 1679 O O . ILE A 1 209 ? 0.201 7.444 -2.098 1.00 95.44 209 ILE A O 1
ATOM 1683 N N . GLY A 1 210 ? 1.837 8.346 -3.340 1.00 92.06 210 GLY A N 1
ATOM 1684 C CA . GLY A 1 210 ? 2.128 9.443 -2.442 1.00 92.06 210 GLY A CA 1
ATOM 1685 C C . GLY A 1 210 ? 2.785 10.569 -3.208 1.00 92.06 210 GLY A C 1
ATOM 1686 O O . GLY A 1 210 ? 3.633 10.350 -4.073 1.00 92.06 210 GLY A O 1
ATOM 1687 N N . ASP A 1 211 ? 2.371 11.779 -2.880 1.00 93.06 211 ASP A N 1
ATOM 1688 C CA . ASP A 1 211 ? 2.924 12.968 -3.494 1.00 93.06 211 ASP A CA 1
ATOM 1689 C C . ASP A 1 211 ? 4.282 13.298 -2.881 1.00 93.06 211 ASP A C 1
ATOM 1691 O O . ASP A 1 211 ? 4.582 12.960 -1.732 1.00 93.06 211 ASP A O 1
ATOM 1695 N N . SER A 1 212 ? 5.116 13.981 -3.654 1.00 91.81 212 SER A N 1
ATOM 1696 C CA . SER A 1 212 ? 6.466 14.347 -3.242 1.00 91.81 212 SER A CA 1
ATOM 1697 C C . SER A 1 212 ? 6.628 15.860 -3.248 1.00 91.81 212 SER A C 1
ATOM 1699 O O . SER A 1 212 ? 6.078 16.570 -4.093 1.00 91.81 212 SER A O 1
ATOM 1701 N N . ARG A 1 213 ? 7.389 16.369 -2.277 1.00 91.19 213 ARG A N 1
ATOM 1702 C CA . ARG A 1 213 ? 7.749 17.783 -2.188 1.00 91.19 213 ARG A CA 1
ATOM 1703 C C . ARG A 1 213 ? 9.222 17.929 -1.848 1.00 91.19 213 ARG A C 1
ATOM 1705 O O . ARG A 1 213 ? 9.708 17.307 -0.903 1.00 91.19 213 ARG A O 1
ATOM 1712 N N . PHE A 1 214 ? 9.932 18.778 -2.577 1.00 91.31 214 PHE A N 1
ATOM 1713 C CA . PHE A 1 214 ? 11.337 19.062 -2.315 1.00 91.31 214 PHE A CA 1
ATOM 1714 C C . PHE A 1 214 ? 11.675 20.499 -2.702 1.00 91.31 214 PHE A C 1
ATOM 1716 O O . PHE A 1 214 ? 11.377 20.925 -3.805 1.00 91.31 214 PHE A O 1
ATOM 1723 N N . LYS A 1 215 ? 12.295 21.252 -1.782 1.00 89.25 215 LYS A N 1
ATOM 1724 C CA . LYS A 1 215 ? 12.703 22.656 -1.996 1.00 89.25 215 LYS A CA 1
ATOM 1725 C C . LYS A 1 215 ? 11.607 23.571 -2.587 1.00 89.25 215 LYS A C 1
ATOM 1727 O O . LYS A 1 215 ? 11.904 24.452 -3.377 1.00 89.25 215 LYS A O 1
ATOM 1732 N N . GLY A 1 216 ? 10.354 23.380 -2.172 1.00 86.62 216 GLY A N 1
ATOM 1733 C CA . GLY A 1 216 ? 9.210 24.161 -2.663 1.00 86.62 216 GLY A CA 1
ATOM 1734 C C . GLY A 1 216 ? 8.511 23.543 -3.875 1.00 86.62 216 GLY A C 1
ATOM 1735 O O . GLY A 1 216 ? 7.305 23.725 -4.014 1.00 86.62 216 GLY A O 1
ATOM 1736 N N . ASP A 1 217 ? 9.204 22.716 -4.661 1.00 89.81 217 ASP A N 1
ATOM 1737 C CA . ASP A 1 217 ? 8.593 21.984 -5.767 1.00 89.81 217 ASP A CA 1
ATOM 1738 C C . ASP A 1 217 ? 7.698 20.865 -5.250 1.00 89.81 217 ASP A C 1
ATOM 1740 O O . ASP A 1 217 ? 8.072 20.113 -4.346 1.00 89.81 217 ASP A O 1
ATOM 1744 N N . TYR A 1 218 ? 6.527 20.730 -5.860 1.00 92.69 218 TYR A N 1
ATOM 1745 C CA . TYR A 1 218 ? 5.547 19.699 -5.555 1.00 92.69 218 TYR A CA 1
ATOM 1746 C C . TYR A 1 218 ? 5.235 18.884 -6.808 1.00 92.69 218 TYR A C 1
ATOM 1748 O O . TYR A 1 218 ? 5.146 19.417 -7.914 1.00 92.69 218 TYR A O 1
ATOM 1756 N N . TYR A 1 219 ? 5.083 17.580 -6.626 1.00 94.88 219 TYR A N 1
ATOM 1757 C CA . TYR A 1 219 ? 4.699 16.654 -7.676 1.00 94.88 219 TYR A CA 1
ATOM 1758 C C . TYR A 1 219 ? 3.652 15.690 -7.118 1.00 94.88 219 TYR A C 1
ATOM 1760 O O . TYR A 1 219 ? 3.909 14.996 -6.128 1.00 94.88 219 TYR A O 1
ATOM 1768 N N . SER A 1 220 ? 2.475 15.672 -7.751 1.00 96.25 220 SER A N 1
ATOM 1769 C CA . SER A 1 220 ? 1.367 14.808 -7.351 1.00 96.25 220 SER A CA 1
ATOM 1770 C C . SER A 1 220 ? 1.265 13.601 -8.267 1.00 96.25 220 SER A C 1
ATOM 1772 O O . SER A 1 220 ? 0.918 13.740 -9.435 1.00 96.25 220 SER A O 1
ATOM 1774 N N . MET A 1 221 ? 1.507 12.406 -7.732 1.00 96.31 221 MET A N 1
ATOM 1775 C CA . MET A 1 221 ? 1.357 11.178 -8.522 1.00 96.31 221 MET A CA 1
ATOM 1776 C C . MET A 1 221 ? -0.099 10.953 -8.925 1.00 96.31 221 MET A C 1
ATOM 1778 O O . MET A 1 221 ? -0.360 10.465 -10.017 1.00 96.31 221 MET A O 1
ATOM 1782 N N . PHE A 1 222 ? -1.047 11.330 -8.063 1.00 96.06 222 PHE A N 1
ATOM 1783 C CA . PHE A 1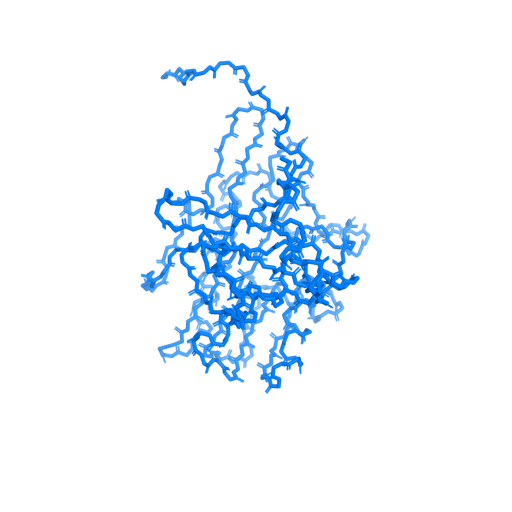 222 ? -2.473 11.161 -8.340 1.00 96.06 222 PHE A CA 1
ATOM 1784 C C . PHE A 1 222 ? -2.955 12.066 -9.480 1.00 96.06 222 PHE A C 1
ATOM 1786 O O . PHE A 1 222 ? -3.790 11.650 -10.275 1.00 96.06 222 PHE A O 1
ATOM 1793 N N . LYS A 1 223 ? -2.427 13.292 -9.583 1.00 96.06 223 LYS A N 1
ATOM 1794 C CA . LYS A 1 223 ? -2.777 14.218 -10.671 1.00 96.06 223 LYS A CA 1
ATOM 1795 C C . LYS A 1 223 ? -2.165 13.805 -12.014 1.00 96.06 223 LYS A C 1
ATOM 1797 O O . LYS A 1 223 ? -2.774 14.030 -13.052 1.00 96.06 223 LYS A O 1
ATOM 1802 N N . GLU A 1 224 ? -0.961 13.245 -11.985 1.00 95.44 224 GLU A N 1
ATOM 1803 C CA . GLU A 1 224 ? -0.158 12.961 -13.183 1.00 95.44 224 GLU A CA 1
ATOM 1804 C C . GLU A 1 224 ? -0.415 11.561 -13.770 1.00 95.44 224 GLU A C 1
ATOM 1806 O O . GLU A 1 224 ? 0.059 11.241 -14.864 1.00 95.44 224 GLU A O 1
ATOM 1811 N N . MET A 1 225 ? -1.147 10.704 -13.049 1.00 95.62 225 MET A N 1
ATOM 1812 C CA . MET A 1 225 ? -1.444 9.349 -13.502 1.00 95.62 225 MET A CA 1
ATOM 1813 C C . MET A 1 225 ? -2.565 9.298 -14.539 1.00 95.62 225 MET A C 1
ATOM 1815 O O . MET A 1 225 ? -3.568 10.006 -14.454 1.00 95.62 225 MET A O 1
ATOM 1819 N N . ASN A 1 226 ? -2.454 8.336 -15.446 1.00 96.88 226 ASN A N 1
ATOM 1820 C CA . ASN A 1 226 ? -3.575 7.878 -16.245 1.00 96.88 226 ASN A CA 1
ATOM 1821 C C . ASN A 1 226 ? -4.515 7.036 -15.381 1.00 96.88 226 ASN A C 1
ATOM 1823 O O . ASN A 1 226 ? -4.088 6.151 -14.635 1.00 96.88 226 ASN A O 1
ATOM 1827 N N . VAL A 1 227 ? -5.814 7.268 -15.540 1.00 94.62 227 VAL A N 1
ATOM 1828 C CA . VAL A 1 227 ? -6.854 6.461 -14.903 1.00 94.62 227 VAL A CA 1
ATOM 1829 C C . VAL A 1 227 ? -7.318 5.398 -15.890 1.00 94.62 227 VAL A C 1
ATOM 1831 O O . VAL A 1 227 ? -7.884 5.716 -16.935 1.00 94.62 227 VAL A O 1
ATOM 1834 N N . TYR A 1 228 ? -7.098 4.131 -15.543 1.00 95.19 228 TYR A N 1
ATOM 1835 C CA . TYR A 1 228 ? -7.630 2.989 -16.282 1.00 95.19 228 TYR A CA 1
ATOM 1836 C C . TYR A 1 228 ? -8.778 2.358 -15.491 1.00 95.19 228 TYR A C 1
ATOM 1838 O O . TYR A 1 228 ? -8.625 2.023 -14.315 1.00 95.19 228 TYR A O 1
ATOM 1846 N N . GLY A 1 229 ? -9.940 2.207 -16.129 1.00 94.50 229 GLY A N 1
ATOM 1847 C CA . GLY A 1 229 ? -11.167 1.777 -15.459 1.00 94.50 229 GLY A CA 1
ATOM 1848 C C . GLY A 1 229 ? -11.862 2.913 -14.701 1.00 94.50 229 GLY A C 1
ATOM 1849 O O . GLY A 1 229 ? -11.765 4.081 -15.074 1.00 94.50 229 GLY A O 1
ATOM 1850 N N . LYS A 1 230 ? -12.608 2.566 -13.646 1.00 96.06 230 LYS A N 1
ATOM 1851 C CA . LYS A 1 230 ? -13.373 3.513 -12.823 1.00 96.06 230 LYS A CA 1
ATOM 1852 C C . LYS A 1 230 ? -12.737 3.643 -11.441 1.00 96.06 230 LYS A C 1
ATOM 1854 O O . LYS A 1 230 ? -12.489 2.637 -10.784 1.00 96.06 230 LYS A O 1
ATOM 1859 N N . ILE A 1 231 ? -12.544 4.875 -10.972 1.00 96.50 231 ILE A N 1
ATOM 1860 C CA . ILE A 1 231 ? -12.168 5.133 -9.577 1.00 96.50 231 ILE A CA 1
ATOM 1861 C C . ILE A 1 231 ? -13.381 4.826 -8.692 1.00 96.50 231 ILE A C 1
ATOM 1863 O O . ILE A 1 231 ? -14.408 5.496 -8.790 1.00 96.50 231 ILE A O 1
ATOM 1867 N N . GLU A 1 232 ? -13.269 3.801 -7.846 1.00 94.94 232 GLU A N 1
ATOM 1868 C CA . GLU A 1 232 ? -14.308 3.453 -6.867 1.00 94.94 232 GLU A CA 1
ATOM 1869 C C . GLU A 1 232 ? -14.169 4.263 -5.575 1.00 94.94 232 GLU A C 1
ATOM 1871 O O . GLU A 1 232 ? -15.170 4.724 -5.040 1.00 94.94 232 GLU A O 1
ATOM 1876 N N . ASN A 1 233 ? -12.939 4.452 -5.086 1.00 94.56 233 ASN A N 1
ATOM 1877 C CA . ASN A 1 233 ? -12.653 5.121 -3.819 1.00 94.56 233 ASN A CA 1
ATOM 1878 C C . ASN A 1 233 ? -11.287 5.818 -3.850 1.00 94.56 233 ASN A C 1
ATOM 1880 O O . ASN A 1 233 ? -10.352 5.339 -4.491 1.00 94.56 233 ASN A O 1
ATOM 1884 N N . VAL A 1 234 ? -11.160 6.904 -3.083 1.00 95.94 234 VAL A N 1
ATOM 1885 C CA . VAL A 1 234 ? -9.875 7.518 -2.721 1.00 95.94 234 VAL A CA 1
ATOM 1886 C C . VAL A 1 234 ? -9.748 7.457 -1.204 1.00 95.94 234 VAL A C 1
ATOM 1888 O O . VAL A 1 234 ? -10.614 7.953 -0.487 1.00 95.94 234 VAL A O 1
ATOM 1891 N N . ILE A 1 235 ? -8.683 6.818 -0.719 1.00 95.31 235 ILE A N 1
ATOM 1892 C CA . ILE A 1 235 ? -8.451 6.590 0.710 1.00 95.31 235 ILE A CA 1
ATOM 1893 C C . ILE A 1 235 ? -7.196 7.342 1.118 1.00 95.31 235 ILE A C 1
ATOM 1895 O O . ILE A 1 235 ? -6.110 7.100 0.591 1.00 95.31 235 ILE A O 1
ATOM 1899 N N . ILE A 1 236 ? -7.337 8.238 2.087 1.00 94.75 236 ILE A N 1
ATOM 1900 C CA . ILE A 1 236 ? -6.216 9.003 2.617 1.00 94.75 236 ILE A CA 1
ATOM 1901 C C . ILE A 1 236 ? -5.552 8.188 3.720 1.00 94.75 236 ILE A C 1
ATOM 1903 O O . ILE A 1 236 ? -6.122 7.977 4.790 1.00 94.75 236 ILE A O 1
ATOM 1907 N N . LYS A 1 237 ? -4.325 7.727 3.468 1.00 91.75 237 LYS A N 1
ATOM 1908 C CA . LYS A 1 237 ? -3.511 7.056 4.482 1.00 91.75 237 LYS A CA 1
ATOM 1909 C C . LYS A 1 237 ? -2.814 8.097 5.354 1.00 91.75 237 LYS A C 1
ATOM 1911 O O . LYS A 1 237 ? -1.856 8.734 4.911 1.00 91.75 237 LYS A O 1
ATOM 1916 N N . LYS A 1 238 ? -3.222 8.215 6.616 1.00 88.12 238 LYS A N 1
ATOM 1917 C CA . LYS A 1 238 ? -2.511 9.052 7.586 1.00 88.12 238 LYS A CA 1
ATOM 1918 C C . LYS A 1 238 ? -1.132 8.456 7.876 1.00 88.12 238 LYS A C 1
ATOM 1920 O O . LYS A 1 238 ? -0.971 7.242 8.042 1.00 88.12 238 LYS A O 1
ATOM 1925 N N . GLN A 1 239 ? -0.119 9.313 7.888 1.00 81.50 239 GLN A N 1
ATOM 1926 C CA . GLN A 1 239 ? 1.222 8.964 8.339 1.00 81.50 239 GLN A CA 1
ATOM 1927 C C . GLN A 1 239 ? 1.456 9.575 9.721 1.00 81.50 239 GLN A C 1
ATOM 1929 O O . GLN A 1 239 ? 0.924 10.638 10.030 1.00 81.50 239 GLN A O 1
ATOM 1934 N N . TYR A 1 240 ? 2.235 8.883 10.546 1.00 79.19 240 TYR A N 1
ATOM 1935 C CA . TYR A 1 240 ? 2.625 9.338 11.876 1.00 79.19 240 TYR A CA 1
ATOM 1936 C C . TYR A 1 240 ? 4.134 9.538 11.922 1.00 79.19 240 TYR A C 1
ATOM 1938 O O . TYR A 1 240 ? 4.869 8.742 11.335 1.00 79.19 240 TYR A O 1
ATOM 1946 N N . ASN A 1 241 ? 4.581 10.551 12.670 1.00 69.00 241 ASN A N 1
ATOM 1947 C CA . ASN A 1 241 ? 5.991 10.819 12.963 1.00 69.00 241 ASN A CA 1
ATOM 1948 C C . ASN A 1 241 ? 6.850 10.969 11.697 1.00 69.00 241 ASN A C 1
ATOM 1950 O O . ASN A 1 241 ? 7.901 10.332 11.559 1.00 69.00 241 ASN A O 1
ATOM 1954 N N . CYS A 1 242 ? 6.401 11.785 10.744 1.00 68.12 242 CYS A N 1
ATOM 1955 C CA . CYS A 1 242 ? 7.159 11.999 9.519 1.00 68.12 242 CYS A CA 1
ATOM 1956 C C . CYS A 1 242 ? 8.324 12.949 9.798 1.00 68.12 242 CYS A C 1
ATOM 1958 O O . CYS A 1 242 ? 8.165 13.994 10.420 1.00 68.12 242 CYS A O 1
ATOM 1960 N N . VAL A 1 243 ? 9.507 12.647 9.255 1.00 62.12 243 VAL A N 1
ATOM 1961 C CA . VAL A 1 243 ? 10.680 13.543 9.352 1.00 62.12 243 VAL A CA 1
ATOM 1962 C C . VAL A 1 243 ? 10.367 14.942 8.791 1.00 62.12 243 VAL A C 1
ATOM 1964 O O . VAL A 1 243 ? 10.942 15.937 9.226 1.00 62.12 243 VAL A O 1
ATOM 1967 N N . SER A 1 244 ? 9.432 15.021 7.841 1.00 63.09 244 SER A N 1
ATOM 1968 C CA . SER A 1 244 ? 8.952 16.262 7.238 1.00 63.09 244 SER A CA 1
ATOM 1969 C C . SER A 1 244 ? 8.051 17.111 8.135 1.00 63.09 244 SER A C 1
ATOM 1971 O O . SER A 1 244 ? 7.867 18.280 7.809 1.00 63.09 244 SER A O 1
ATOM 1973 N N . ASP A 1 245 ? 7.522 16.585 9.245 1.00 68.94 245 ASP A N 1
ATOM 1974 C CA . ASP A 1 245 ? 6.571 17.308 10.111 1.00 68.94 245 ASP A CA 1
ATOM 1975 C C . ASP A 1 245 ? 7.183 18.591 10.706 1.00 68.94 245 ASP A C 1
ATOM 1977 O O . ASP A 1 245 ? 6.474 19.541 11.029 1.00 68.94 245 ASP A O 1
ATOM 1981 N N . ASN A 1 246 ? 8.517 18.659 10.775 1.00 68.62 246 ASN A N 1
ATOM 1982 C CA . ASN A 1 246 ? 9.263 19.812 11.281 1.00 68.62 246 ASN A CA 1
ATOM 1983 C C . ASN A 1 246 ? 9.713 20.807 10.190 1.00 68.62 246 ASN A C 1
ATOM 1985 O O . ASN A 1 246 ? 10.395 21.786 10.500 1.00 68.62 246 ASN A O 1
ATOM 1989 N N . ILE A 1 247 ? 9.376 20.583 8.914 1.00 69.19 247 ILE A N 1
ATOM 1990 C CA . ILE A 1 247 ? 9.830 21.436 7.805 1.00 69.19 247 ILE A CA 1
ATOM 1991 C C . ILE A 1 247 ? 8.832 22.573 7.567 1.00 69.19 247 ILE A C 1
ATOM 1993 O O . ILE A 1 247 ? 7.691 22.348 7.169 1.00 69.19 247 ILE A O 1
ATOM 1997 N N . LYS A 1 248 ? 9.290 23.821 7.728 1.00 69.44 248 LYS A N 1
ATOM 1998 C CA . LYS A 1 248 ? 8.560 25.025 7.304 1.00 69.44 248 LYS A CA 1
ATOM 1999 C C . LYS A 1 248 ? 9.215 25.597 6.050 1.00 69.44 248 LYS A C 1
ATOM 2001 O O . LYS A 1 248 ? 10.366 26.020 6.095 1.00 69.44 248 LYS A O 1
ATOM 2006 N N . TYR A 1 249 ? 8.489 25.611 4.937 1.00 68.31 249 TYR A N 1
ATOM 2007 C CA . TYR A 1 249 ? 8.960 26.244 3.705 1.00 68.31 249 TYR A CA 1
ATOM 2008 C C . TYR A 1 249 ? 8.771 27.767 3.796 1.00 68.31 249 TYR A C 1
ATOM 2010 O O . TYR A 1 249 ? 7.711 28.238 4.212 1.00 68.31 249 TYR A O 1
ATOM 2018 N N . ALA A 1 250 ? 9.806 28.531 3.437 1.00 64.12 250 ALA A N 1
ATOM 2019 C CA . ALA A 1 250 ? 9.704 29.978 3.252 1.00 64.12 250 ALA A CA 1
ATOM 2020 C C . ALA A 1 250 ? 8.937 30.285 1.950 1.00 64.12 250 ALA A C 1
ATOM 2022 O O . ALA A 1 250 ? 8.976 29.476 1.027 1.00 64.12 250 ALA A O 1
ATOM 2023 N N . ASN A 1 251 ? 8.271 31.445 1.890 1.00 58.94 251 ASN A N 1
ATOM 2024 C CA . ASN A 1 251 ? 7.309 31.877 0.857 1.00 58.94 251 ASN A CA 1
ATOM 2025 C C . ASN A 1 251 ? 5.937 31.190 0.964 1.00 58.94 251 ASN A C 1
ATOM 2027 O O . ASN A 1 251 ? 5.693 30.113 0.431 1.00 58.94 251 ASN A O 1
ATOM 2031 N N . LYS A 1 252 ? 5.016 31.853 1.678 1.00 60.84 252 LYS A N 1
ATOM 2032 C CA . LYS A 1 252 ? 3.621 31.407 1.866 1.00 60.84 252 LYS A CA 1
ATOM 2033 C C . LYS A 1 252 ? 2.744 31.584 0.621 1.00 60.84 252 LYS A C 1
ATOM 2035 O O . LYS A 1 252 ? 1.618 31.099 0.612 1.00 60.84 252 LYS A O 1
ATOM 2040 N N . PHE A 1 253 ? 3.247 32.287 -0.387 1.00 61.22 253 PHE A N 1
ATOM 2041 C CA . PHE A 1 253 ? 2.532 32.612 -1.611 1.00 61.22 253 PHE A CA 1
ATOM 2042 C C . PHE A 1 253 ? 3.278 32.001 -2.794 1.00 61.22 253 PHE A C 1
ATOM 2044 O O . PHE A 1 253 ? 4.507 32.063 -2.850 1.00 61.22 253 PHE A O 1
ATOM 2051 N N . LEU A 1 254 ? 2.528 31.386 -3.704 1.00 56.22 254 LEU A N 1
ATOM 2052 C CA . LEU A 1 254 ? 3.033 30.982 -5.010 1.00 56.22 254 LEU A CA 1
ATOM 2053 C C . LEU A 1 254 ? 3.113 32.258 -5.858 1.00 56.22 254 LEU A C 1
ATOM 2055 O O . LEU A 1 254 ? 2.119 32.975 -5.947 1.00 56.22 254 LEU A O 1
ATOM 2059 N N . SER A 1 255 ? 4.281 32.577 -6.413 1.00 54.47 255 SER A N 1
ATOM 2060 C CA . SER A 1 255 ? 4.372 33.573 -7.484 1.00 54.47 255 SER A CA 1
ATOM 2061 C C . SER A 1 255 ? 3.881 32.935 -8.780 1.00 54.47 255 SER A C 1
ATOM 2063 O O . SER A 1 255 ? 4.259 31.794 -9.060 1.00 54.47 255 SER A O 1
ATOM 2065 N N . GLU A 1 256 ? 3.032 33.662 -9.505 1.00 46.44 256 GLU A N 1
ATOM 2066 C CA . GLU A 1 256 ? 2.571 33.321 -10.859 1.00 46.44 256 GLU A CA 1
ATOM 2067 C C . GLU A 1 256 ? 3.729 33.224 -11.861 1.00 46.44 256 GLU A C 1
ATOM 2069 O O . GLU A 1 256 ? 4.705 34.001 -11.721 1.00 46.44 256 GLU A O 1
#

Organism: Clostridium botulinum (strain Okra / Type B1) (NCBI:txid498213)

Foldseek 3Di:
DDDPLLCVLCVVVPDPQFDDWDWDCPPVWIKIWTAGLQGWIWIWTPVDPHIDTDTDAAADLAAEGPHLHDFFDPPQPPDHRLSVVLRVCVNVVAQEEEEQDCRRPRNVVSCVVVVHHYQYHHCAVVRPNDQLLPDADPAAGLEYEYEAAAADAVPDPGDDPDCPVGDVDHDPLRLNPDNDPVVSLVSVQSSVVSNLVSHDVNGYYDYDYDWDDDLRDTDDPVVSYDDDDDDPGNHHYDDPPDPCPPDDHPDPDDDD

InterPro domains:
  IPR029063 S-adenosyl-L-methionine-dependent methyltransferase superfamily [G3DSA:3.40.50.150] (83-246)
  IPR029063 S-adenosyl-L-methionine-dependent methyltransferase superfamily [SSF53335] (54-225)

Radius of gyration: 20.76 Å; chains: 1; bounding box: 46×51×56 Å

Sequence (256 aa):
MLEGKVLEKLYSYLTKDIINIDIKDYGRKKEVILENKMGDKFIGDLTQERISFKKVGGLTSIAEYFARGKYGSNSWRGNCSGLLIKDILLHYNVKEFCDPMLGSGTSLDVAKDLNIKCLGMDLNPKFGGFNIIKDEFPKSFEFMFVHPPYYVFKGSKMPIYSGKQWGNVAHIDDGSHMHDKNQFNKWFNTVLYKSYLALKKGGRMALLIGDSRFKGDYYSMFKEMNVYGKIENVIIKKQYNCVSDNIKYANKFLSE

Secondary structure (DSSP, 8-state):
---HHHHHHHGGG--TTEEEEEEEE-SS-EEEEEEETT--EEEEETTSSS---EEE-S--SEE--SS--S-S-TTSTTPPPHHHHHHHHHHTT-SEEEESS-TTTHHHHHHHHHT-EEEE-BSSGGGB---TTTSPPSS-EEEEEE-------TT------BTTTBSSS--TT-GGG--SHHHHHHHHHHHHHHHHHTEEEEEEEEE----EEETTEEE-HHHHSPP-S------EE---S-GGGG---S-SS---

pLDDT: mean 91.45, std 9.43, range [46.44, 98.69]